Protein AF-A0A7X5ITR9-F1 (afdb_monomer_lite)

Secondary structure (DSSP, 8-state):
----HHHHHHHHHHHHHHHHHHHHHHHHHHHHHHHHHHHHS-TT-HHHHHHHHHHHHHHHHHHHHHHHHHHHHHHHHHHHHHHHHHHHHH---HHHHHHHHTTTTS---HHHHHHHHHHHT-TT-HHHHHHHHHHHHHTT--HHHHTPPPPHHHHHHHHHHHHHHHHHHHHHTT---HHHHHHHHSSSS-HHHHHHHHHHHTT-PPPPPHHHHHHHHHHHHHT--SHHHHHHHHHHHHHH--HHHHHHHHHHHHH-TTS-HHHHHHTT-HHHHHHIIIIIHHHHHHHHHHHHHHTT---HHHHHHHHHTTTT-HHHHHHHHHHHHH-HHHHHHHH---------

Sequence (344 aa):
MTTNIAVVAECLKYEADEYKKRYDEIQRTKERELKEANDTYRPGCKALLDRIEQINNACDSALTKSKVEAADRALQDIETLREQELMRVQTVNEPLLAKIRAIANIPMTALELKAFAAKIGAKGDYWANRALSDIAEQNGIDSAEIGLESTYDTKMNILDQLTDQLNKVFKYYGTKDPKERAHTQFLYLNDTIIERAKQMYGGKVGKLSDSQRADKAYFTVRTQHTDIQKGIAISNVLRNAKGEMRNLLLCRLAEDNSISSMAAEFSGHLEEIASFKNGLAREYRDAEKVMENIRRLKDKTVIEQAAAGMEENTFFNDMFEKEQKTNLTLFETLHGEQEGGTAD

Structure (mmCIF, N/CA/C/O backbone):
data_AF-A0A7X5ITR9-F1
#
_entry.id   AF-A0A7X5ITR9-F1
#
loop_
_atom_site.group_PDB
_atom_site.id
_atom_site.type_symbol
_atom_site.label_atom_id
_atom_site.label_alt_id
_atom_site.label_comp_id
_atom_site.label_asym_id
_atom_site.label_entity_id
_atom_site.label_seq_id
_atom_site.pdbx_PDB_ins_code
_atom_site.Cartn_x
_atom_site.Cartn_y
_atom_site.Cartn_z
_atom_site.occupancy
_atom_site.B_iso_or_equiv
_atom_site.auth_seq_id
_atom_site.auth_comp_id
_atom_site.auth_asym_id
_atom_site.auth_atom_id
_atom_site.pdbx_PDB_model_num
ATOM 1 N N . MET A 1 1 ? 27.500 -1.002 -1.513 1.00 44.12 1 MET A N 1
ATOM 2 C CA . MET A 1 1 ? 26.309 -0.133 -1.411 1.00 44.12 1 MET A CA 1
ATOM 3 C C . MET A 1 1 ? 25.125 -1.045 -1.169 1.00 44.12 1 MET A C 1
ATOM 5 O O . MET A 1 1 ? 25.011 -2.027 -1.884 1.00 44.12 1 MET A O 1
ATOM 9 N N . THR A 1 2 ? 24.313 -0.804 -0.143 1.00 61.19 2 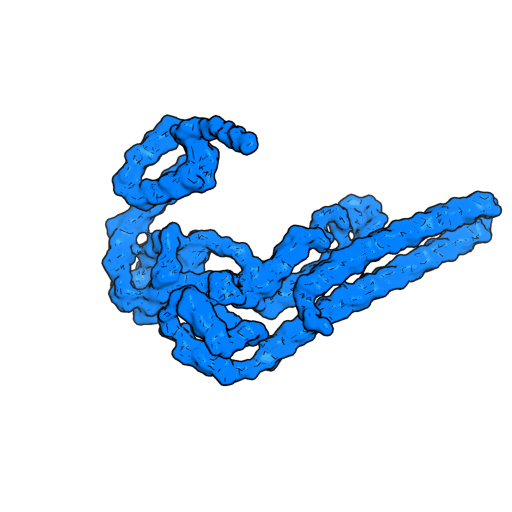THR A N 1
ATOM 10 C CA . THR A 1 2 ? 23.118 -1.625 0.092 1.00 61.19 2 THR A CA 1
ATOM 11 C C . THR A 1 2 ? 22.053 -1.206 -0.916 1.00 61.19 2 THR A C 1
ATOM 13 O O . THR A 1 2 ? 21.529 -0.095 -0.819 1.00 61.19 2 THR A O 1
ATOM 16 N N . THR A 1 3 ? 21.793 -2.050 -1.915 1.00 80.31 3 THR A N 1
ATOM 17 C CA . THR A 1 3 ? 20.730 -1.832 -2.904 1.00 80.31 3 THR A CA 1
ATOM 18 C C . THR A 1 3 ? 19.397 -1.633 -2.187 1.00 80.31 3 THR A C 1
ATOM 20 O O . THR A 1 3 ? 19.084 -2.331 -1.230 1.00 80.31 3 THR A O 1
ATOM 23 N N . ASN A 1 4 ? 18.631 -0.627 -2.594 1.00 86.50 4 ASN A N 1
ATOM 24 C CA . ASN A 1 4 ? 17.311 -0.350 -2.040 1.00 86.50 4 ASN A CA 1
ATOM 25 C C . ASN A 1 4 ? 16.394 0.176 -3.146 1.00 86.50 4 ASN A C 1
ATOM 27 O O . ASN A 1 4 ? 16.864 0.540 -4.224 1.00 86.50 4 ASN A O 1
ATOM 31 N N . ILE A 1 5 ? 15.092 0.250 -2.866 1.00 86.81 5 ILE A N 1
ATOM 32 C CA . ILE A 1 5 ? 14.095 0.650 -3.866 1.00 86.81 5 ILE A CA 1
ATOM 33 C C . ILE A 1 5 ? 14.354 2.042 -4.462 1.00 86.81 5 ILE A C 1
ATOM 35 O O . ILE A 1 5 ? 14.019 2.276 -5.618 1.00 86.81 5 ILE A O 1
ATOM 39 N N . ALA A 1 6 ? 14.973 2.963 -3.714 1.00 85.56 6 ALA A N 1
ATOM 40 C CA . ALA A 1 6 ? 15.305 4.279 -4.244 1.00 85.56 6 ALA A CA 1
ATOM 41 C C . ALA A 1 6 ? 16.445 4.201 -5.262 1.00 85.56 6 ALA A C 1
ATOM 43 O O . ALA A 1 6 ? 16.309 4.747 -6.349 1.00 85.56 6 ALA A O 1
ATOM 44 N N . VAL A 1 7 ? 17.515 3.465 -4.946 1.00 85.94 7 VAL A N 1
ATOM 45 C CA . VAL A 1 7 ? 18.634 3.231 -5.874 1.00 85.94 7 VAL A CA 1
ATOM 46 C C . VAL A 1 7 ? 18.150 2.524 -7.140 1.00 85.94 7 VAL A C 1
ATOM 48 O O . VAL A 1 7 ? 18.441 2.988 -8.237 1.00 85.94 7 VAL A O 1
ATOM 51 N N . VAL A 1 8 ? 17.346 1.466 -6.988 1.00 86.69 8 VAL A N 1
ATOM 52 C CA . VAL A 1 8 ? 16.743 0.733 -8.113 1.00 86.69 8 VAL A CA 1
ATOM 53 C C . VAL A 1 8 ? 15.916 1.669 -8.992 1.00 86.69 8 VAL A C 1
ATOM 55 O O . VAL A 1 8 ? 16.078 1.675 -10.207 1.00 86.69 8 VAL A O 1
ATOM 58 N N . ALA A 1 9 ? 15.048 2.491 -8.399 1.00 85.69 9 ALA A N 1
ATOM 59 C CA . ALA A 1 9 ? 14.183 3.378 -9.167 1.00 85.69 9 ALA A CA 1
ATOM 60 C C . ALA A 1 9 ? 14.953 4.458 -9.946 1.00 85.69 9 ALA A C 1
ATOM 62 O O . ALA A 1 9 ? 14.622 4.718 -11.103 1.00 85.69 9 ALA A O 1
ATOM 63 N N . GLU A 1 10 ? 15.984 5.058 -9.343 1.00 84.81 10 GLU A N 1
ATOM 64 C CA . GLU A 1 10 ? 16.840 6.026 -10.043 1.00 84.81 10 GLU A CA 1
ATOM 65 C C . GLU A 1 10 ? 17.644 5.357 -11.168 1.00 84.81 10 GLU A C 1
ATOM 67 O O . GLU A 1 10 ? 17.743 5.912 -12.261 1.00 84.81 10 GLU A O 1
ATOM 72 N N . CYS A 1 11 ? 18.161 4.145 -10.936 1.00 86.69 11 CYS A N 1
ATOM 73 C CA . CYS A 1 11 ? 18.878 3.362 -11.944 1.00 86.69 11 CYS A CA 1
ATOM 74 C C . CYS A 1 11 ? 17.980 3.047 -13.152 1.00 86.69 11 CYS A C 1
ATOM 76 O O . CYS A 1 11 ? 18.349 3.316 -14.294 1.00 86.69 11 CYS A O 1
ATOM 78 N N . LEU A 1 12 ? 16.750 2.582 -12.906 1.00 86.50 12 LEU A N 1
ATOM 79 C CA . LEU A 1 12 ? 15.768 2.301 -13.957 1.00 86.50 12 LEU A CA 1
ATOM 80 C C . LEU A 1 12 ? 15.440 3.536 -14.798 1.00 86.50 12 LEU A C 1
ATOM 82 O O . LEU A 1 12 ? 15.369 3.450 -16.024 1.00 86.50 12 LEU A O 1
ATOM 86 N N . LYS A 1 13 ? 15.242 4.685 -14.144 1.00 86.00 13 LYS A N 1
ATOM 87 C CA . LYS A 1 13 ? 14.982 5.958 -14.822 1.00 86.00 13 LYS A CA 1
ATOM 88 C C . LYS A 1 13 ? 16.172 6.372 -15.685 1.00 86.00 13 LYS A C 1
ATOM 90 O O . LYS A 1 13 ? 15.994 6.698 -16.857 1.00 86.00 13 LYS A O 1
ATOM 95 N N . TYR A 1 14 ? 17.375 6.316 -15.117 1.00 87.44 14 TYR A N 1
ATOM 96 C CA . TYR A 1 14 ? 18.607 6.656 -15.817 1.00 87.44 14 TYR A CA 1
ATOM 97 C C . TYR A 1 14 ? 18.818 5.783 -17.060 1.00 87.44 14 TYR A C 1
ATOM 99 O O . TYR A 1 14 ? 19.002 6.320 -18.150 1.00 87.44 14 TYR A O 1
ATOM 107 N N . GLU A 1 15 ? 18.730 4.458 -16.929 1.00 88.50 15 GLU A N 1
ATOM 108 C CA . GLU A 1 15 ? 18.934 3.534 -18.052 1.00 88.50 15 GLU A CA 1
ATOM 109 C C . GLU A 1 15 ? 17.838 3.669 -19.118 1.00 88.50 15 GLU A C 1
ATOM 111 O O . GLU A 1 15 ? 18.124 3.581 -20.313 1.00 88.50 15 GLU A O 1
ATOM 116 N N . ALA A 1 16 ? 16.591 3.950 -18.722 1.00 87.06 16 ALA A N 1
ATOM 117 C CA . ALA A 1 16 ? 15.520 4.238 -19.671 1.00 87.06 16 ALA A CA 1
ATOM 118 C C . ALA A 1 16 ? 15.804 5.508 -20.490 1.00 87.06 16 ALA A C 1
ATOM 120 O O . ALA A 1 16 ? 15.631 5.502 -21.710 1.00 87.06 16 ALA A O 1
ATOM 121 N N . ASP A 1 17 ? 16.240 6.594 -19.851 1.00 87.19 17 ASP A N 1
ATOM 122 C CA . ASP A 1 17 ? 16.528 7.858 -20.535 1.00 87.19 17 ASP A CA 1
ATOM 123 C C . ASP A 1 17 ? 17.807 7.793 -21.376 1.00 87.19 17 ASP A C 1
ATOM 125 O O . ASP A 1 17 ? 17.852 8.329 -22.485 1.00 87.19 17 ASP A O 1
ATOM 129 N N . GLU A 1 18 ? 18.831 7.095 -20.893 1.00 88.50 18 GLU A N 1
ATOM 130 C CA . GLU A 1 18 ? 20.065 6.852 -21.635 1.00 88.50 18 GLU A CA 1
ATOM 131 C C . GLU A 1 18 ? 19.811 5.981 -22.873 1.00 88.50 18 GLU A C 1
ATOM 133 O O . GLU A 1 18 ? 20.284 6.298 -23.967 1.00 88.50 18 GLU A O 1
ATOM 138 N N . TYR A 1 19 ? 18.985 4.937 -22.745 1.00 89.81 19 TYR A N 1
ATOM 139 C CA . TYR A 1 19 ? 18.562 4.123 -23.880 1.00 89.81 19 TYR A CA 1
ATOM 140 C C . TYR A 1 19 ? 17.856 4.956 -24.956 1.00 89.81 19 TYR A C 1
ATOM 142 O O . TYR A 1 19 ? 18.161 4.814 -26.140 1.00 89.81 19 TYR A O 1
ATOM 150 N N . LYS A 1 20 ? 16.945 5.856 -24.561 1.00 88.69 20 LYS A N 1
ATOM 151 C CA . LYS A 1 20 ? 16.239 6.747 -25.496 1.00 88.69 20 LYS A CA 1
ATOM 152 C C . LYS A 1 20 ? 17.210 7.635 -26.279 1.00 88.69 20 LYS A C 1
ATOM 154 O O . LYS A 1 20 ? 17.117 7.709 -27.501 1.00 88.69 20 LYS A O 1
ATOM 159 N N . LYS A 1 21 ? 18.185 8.246 -25.595 1.00 90.25 21 LYS A N 1
ATOM 160 C CA . LYS A 1 21 ? 19.222 9.072 -26.242 1.00 90.25 21 LYS A CA 1
ATOM 161 C C . LYS A 1 21 ? 20.037 8.266 -27.251 1.00 90.25 21 LYS A C 1
ATOM 163 O O . LYS A 1 21 ? 20.168 8.680 -28.400 1.00 90.25 21 LYS A O 1
ATOM 168 N N . ARG A 1 22 ? 20.526 7.088 -26.848 1.00 90.81 22 ARG A N 1
ATOM 169 C CA . ARG A 1 22 ? 21.296 6.195 -27.728 1.00 90.81 22 ARG A CA 1
ATOM 170 C C . ARG A 1 22 ? 20.475 5.719 -28.920 1.00 90.81 22 ARG A C 1
ATOM 172 O O . ARG A 1 22 ? 20.990 5.659 -30.031 1.00 90.81 22 ARG A O 1
ATOM 179 N N . TYR A 1 23 ? 19.198 5.403 -28.711 1.00 91.44 23 TYR A N 1
ATOM 180 C CA . TYR A 1 23 ? 18.285 5.038 -29.790 1.00 91.44 23 TYR A CA 1
ATOM 181 C C . TYR A 1 23 ? 18.185 6.163 -30.827 1.00 91.44 23 TYR A C 1
ATOM 183 O O . TYR A 1 23 ? 18.373 5.907 -32.016 1.00 91.44 23 TYR A O 1
ATOM 191 N N . ASP A 1 24 ? 17.954 7.403 -30.390 1.00 91.75 24 ASP A N 1
ATOM 192 C CA . ASP A 1 24 ? 17.864 8.563 -31.283 1.00 91.75 24 ASP A CA 1
ATOM 193 C C . ASP A 1 24 ? 19.176 8.808 -32.047 1.00 91.75 24 ASP A C 1
ATOM 195 O O . ASP A 1 24 ? 19.157 9.104 -33.243 1.00 91.75 24 ASP A O 1
ATOM 199 N N . GLU A 1 25 ? 20.329 8.647 -31.394 1.00 92.94 25 GLU A N 1
ATOM 200 C CA . GLU A 1 25 ? 21.649 8.758 -32.029 1.00 92.94 25 GLU A CA 1
ATOM 201 C C . GLU A 1 25 ? 21.891 7.672 -33.087 1.00 92.94 25 GLU A C 1
ATOM 203 O O . GLU A 1 25 ? 22.371 7.966 -34.189 1.00 92.94 25 GLU A O 1
ATOM 208 N N . ILE A 1 26 ? 21.521 6.425 -32.783 1.00 92.56 26 ILE A N 1
ATOM 209 C CA . ILE A 1 26 ? 21.621 5.297 -33.715 1.00 92.56 26 ILE A CA 1
ATOM 210 C C . ILE A 1 26 ? 20.709 5.530 -34.927 1.00 92.56 26 ILE A C 1
ATOM 212 O O . ILE A 1 26 ? 21.144 5.331 -36.064 1.00 92.56 26 ILE A O 1
ATOM 216 N N . GLN A 1 27 ? 19.478 6.011 -34.718 1.00 92.62 27 GLN A N 1
ATOM 217 C CA . GLN A 1 27 ? 18.560 6.332 -35.817 1.00 92.62 27 GLN A CA 1
ATOM 218 C C . GLN A 1 27 ? 19.075 7.488 -36.682 1.00 92.62 27 GLN A C 1
ATOM 220 O O . GLN A 1 27 ? 19.087 7.367 -37.905 1.00 92.62 27 GLN A O 1
ATOM 225 N N . ARG A 1 28 ? 19.590 8.572 -36.085 1.00 93.00 28 ARG A N 1
ATOM 226 C CA . ARG A 1 28 ? 20.204 9.680 -36.845 1.00 93.00 28 ARG A CA 1
ATOM 227 C C . ARG A 1 28 ? 21.400 9.216 -37.672 1.00 93.00 28 ARG A C 1
ATOM 229 O O . ARG A 1 28 ? 21.578 9.658 -38.806 1.00 93.00 28 ARG A O 1
ATOM 236 N N . THR A 1 29 ? 22.217 8.321 -37.116 1.00 93.12 29 THR A N 1
ATOM 237 C CA . THR A 1 29 ? 23.363 7.737 -37.826 1.00 93.12 29 THR A CA 1
ATOM 238 C C . THR A 1 29 ? 22.894 6.913 -39.021 1.00 93.12 29 THR A C 1
ATOM 240 O O . THR A 1 29 ? 23.389 7.123 -40.127 1.00 93.12 29 THR A O 1
ATOM 243 N N . LYS A 1 30 ? 21.875 6.064 -38.833 1.00 92.94 30 LYS A N 1
ATOM 244 C CA . LYS A 1 30 ? 21.236 5.305 -39.914 1.00 92.94 30 LYS A CA 1
ATOM 245 C C . LYS A 1 30 ? 20.696 6.220 -41.013 1.00 92.94 30 LYS A C 1
ATOM 247 O O . LYS A 1 30 ? 20.967 5.988 -42.185 1.00 92.94 30 LYS A O 1
ATOM 252 N N . GLU A 1 31 ? 19.942 7.258 -40.658 1.00 93.19 31 GLU A N 1
ATOM 253 C CA . GLU A 1 31 ? 19.371 8.204 -41.626 1.00 93.19 31 GLU A CA 1
ATOM 254 C C . GLU A 1 31 ? 20.456 8.919 -42.441 1.00 93.19 31 GLU A C 1
ATOM 256 O O . GLU A 1 31 ? 20.329 9.048 -43.662 1.00 93.19 31 GLU A O 1
ATOM 261 N N . ARG A 1 32 ? 21.552 9.329 -41.789 1.00 93.56 32 ARG A N 1
ATOM 262 C CA . ARG A 1 32 ? 22.711 9.929 -42.458 1.00 93.56 32 ARG A CA 1
ATOM 263 C C . ARG A 1 32 ? 23.378 8.949 -43.425 1.00 93.56 32 ARG A C 1
ATOM 265 O O . ARG A 1 32 ? 23.581 9.303 -44.582 1.00 93.56 32 ARG A O 1
ATOM 272 N N . GLU A 1 33 ? 23.672 7.727 -42.985 1.00 91.38 33 GLU A N 1
ATOM 273 C CA . GLU A 1 33 ? 24.324 6.710 -43.824 1.00 91.38 33 GLU A CA 1
ATOM 274 C C . GLU A 1 33 ? 23.450 6.285 -45.012 1.00 91.38 33 GLU A C 1
ATOM 276 O O . GLU A 1 33 ? 23.958 6.074 -46.114 1.00 91.38 33 GLU A O 1
ATOM 281 N N . LEU A 1 34 ? 22.128 6.200 -44.822 1.00 91.75 34 LEU A N 1
ATOM 282 C CA . LEU A 1 34 ? 21.185 5.939 -45.912 1.00 91.75 34 LEU A CA 1
ATOM 283 C C . LEU A 1 34 ? 21.172 7.082 -46.929 1.00 91.75 34 LEU A C 1
ATOM 285 O O . LEU A 1 34 ? 21.110 6.827 -48.132 1.00 91.75 34 LEU A O 1
ATOM 289 N N . LYS A 1 35 ? 21.240 8.338 -46.473 1.00 91.81 35 LYS A N 1
ATOM 290 C CA . LYS A 1 35 ? 21.329 9.497 -47.365 1.00 91.81 35 LYS A CA 1
ATOM 291 C C . LYS A 1 35 ? 22.627 9.474 -48.176 1.00 91.81 35 LYS A C 1
ATOM 293 O O . LYS A 1 35 ? 22.569 9.553 -49.397 1.00 91.81 35 LYS A O 1
ATOM 298 N N . GLU A 1 36 ? 23.766 9.260 -47.522 1.00 90.19 36 GLU A N 1
ATOM 299 C CA . GLU A 1 36 ? 25.074 9.146 -48.184 1.00 90.19 36 GLU A CA 1
ATOM 300 C C . GLU A 1 36 ? 25.110 8.002 -49.209 1.00 90.19 36 GLU A C 1
ATOM 302 O O . GLU A 1 36 ? 25.632 8.169 -50.313 1.00 90.19 36 GLU A O 1
ATOM 307 N N . ALA A 1 37 ? 24.520 6.847 -48.887 1.00 89.56 37 ALA A N 1
ATOM 308 C CA . ALA A 1 37 ? 24.413 5.733 -49.825 1.00 89.56 37 ALA A CA 1
ATOM 309 C C . ALA A 1 37 ? 23.556 6.092 -51.053 1.00 89.56 37 ALA A C 1
ATOM 311 O O . ALA A 1 37 ? 23.960 5.809 -52.182 1.00 89.56 37 ALA A O 1
ATOM 312 N N . ASN A 1 38 ? 22.410 6.749 -50.857 1.00 88.12 38 ASN A N 1
ATOM 313 C CA . ASN A 1 38 ? 21.552 7.190 -51.961 1.00 88.12 38 ASN A CA 1
ATOM 314 C C . ASN A 1 38 ? 22.219 8.254 -52.847 1.00 88.12 38 ASN A C 1
ATOM 316 O O . ASN A 1 38 ? 22.004 8.244 -54.056 1.00 88.12 38 ASN A O 1
ATOM 320 N N . ASP A 1 39 ? 23.045 9.131 -52.271 1.00 89.50 39 ASP A N 1
ATOM 321 C CA . ASP A 1 39 ? 23.785 10.153 -53.021 1.00 89.50 39 ASP A CA 1
ATOM 322 C C . ASP A 1 39 ? 24.975 9.553 -53.805 1.00 89.50 39 ASP A C 1
ATOM 324 O O . ASP A 1 39 ? 25.357 10.062 -54.860 1.00 89.50 39 ASP A O 1
ATOM 328 N N . THR A 1 40 ? 25.560 8.453 -53.311 1.00 88.44 40 THR A N 1
ATOM 329 C CA . THR A 1 40 ? 26.775 7.833 -53.877 1.00 88.44 40 THR A CA 1
ATOM 330 C C . THR A 1 40 ? 26.481 6.815 -54.981 1.00 88.44 40 THR A C 1
ATOM 332 O O . THR A 1 40 ? 27.224 6.717 -55.962 1.00 88.44 40 THR A O 1
ATOM 335 N N . TYR A 1 41 ? 25.423 6.017 -54.830 1.00 86.25 41 TYR A N 1
ATOM 336 C CA . TYR A 1 41 ? 25.128 4.902 -55.730 1.00 86.25 41 TYR A CA 1
ATOM 337 C C . TYR A 1 41 ? 23.965 5.210 -56.676 1.00 86.25 41 TYR A C 1
ATOM 339 O O . TYR A 1 41 ? 23.028 5.930 -56.348 1.00 86.25 41 TYR A O 1
ATOM 347 N N . ARG A 1 42 ? 23.984 4.603 -57.871 1.00 82.94 42 ARG A N 1
ATOM 348 C CA . ARG A 1 42 ? 22.847 4.702 -58.798 1.00 82.94 42 ARG A CA 1
ATOM 349 C C . ARG A 1 42 ? 21.600 4.027 -58.201 1.00 82.94 42 ARG A C 1
ATOM 351 O O . ARG A 1 42 ? 21.718 2.892 -57.731 1.00 82.94 42 ARG A O 1
ATOM 358 N N . PRO A 1 43 ? 20.411 4.650 -58.302 1.00 85.19 43 PRO A N 1
ATOM 359 C CA . PRO A 1 43 ? 19.165 4.060 -57.822 1.00 85.19 43 PRO A CA 1
ATOM 360 C C . PRO A 1 43 ? 18.929 2.648 -58.375 1.00 85.19 43 PRO A C 1
ATOM 362 O O . PRO A 1 43 ? 19.075 2.409 -59.574 1.00 85.19 43 PRO A O 1
ATOM 365 N N . GLY A 1 44 ? 18.569 1.711 -57.494 1.00 79.44 44 GLY A N 1
ATOM 366 C CA . GLY A 1 44 ? 18.219 0.331 -57.851 1.00 79.44 44 GLY A CA 1
ATOM 367 C C . GLY A 1 44 ? 19.392 -0.591 -58.204 1.00 79.44 44 GLY A C 1
ATOM 368 O O . GLY A 1 44 ? 19.159 -1.738 -58.584 1.00 79.44 44 GLY A O 1
ATOM 369 N N . CYS A 1 45 ? 20.648 -0.140 -58.095 1.00 86.44 45 CYS A N 1
ATOM 370 C CA . CYS A 1 45 ? 21.789 -1.018 -58.341 1.00 86.44 45 CYS A CA 1
ATOM 371 C C . CYS A 1 45 ? 22.013 -1.997 -57.175 1.00 86.44 45 CYS A C 1
ATOM 373 O O . CYS A 1 45 ? 21.723 -1.692 -56.017 1.00 86.44 45 CYS A O 1
ATOM 375 N N . LYS A 1 46 ? 22.583 -3.171 -57.475 1.00 90.12 46 LYS A N 1
ATOM 376 C CA . LYS A 1 46 ? 22.867 -4.203 -56.466 1.00 90.12 46 LYS A CA 1
ATOM 377 C C . LYS A 1 46 ? 23.741 -3.677 -55.318 1.00 90.12 46 LYS A C 1
ATOM 379 O O . LYS A 1 46 ? 23.446 -3.945 -54.165 1.00 90.12 46 LYS A O 1
ATOM 384 N N . ALA A 1 47 ? 24.741 -2.848 -55.624 1.00 86.88 47 ALA A N 1
ATOM 385 C CA . ALA A 1 47 ? 25.621 -2.257 -54.614 1.00 86.88 47 ALA A CA 1
ATOM 386 C C . ALA A 1 47 ? 24.883 -1.337 -53.620 1.00 86.88 47 ALA A C 1
ATOM 388 O O . ALA A 1 47 ? 25.236 -1.310 -52.444 1.00 86.88 47 ALA A O 1
ATOM 389 N N . LEU A 1 48 ? 23.847 -0.613 -54.066 1.00 86.25 48 LEU A N 1
ATOM 390 C CA . LEU A 1 48 ? 23.012 0.211 -53.187 1.00 86.25 48 LEU A CA 1
ATOM 391 C C . LEU A 1 48 ? 22.153 -0.666 -52.270 1.00 86.25 48 LEU A C 1
ATOM 393 O O . LEU A 1 48 ? 22.074 -0.396 -51.076 1.00 86.25 48 LEU A O 1
ATOM 397 N N . LEU A 1 49 ? 21.537 -1.718 -52.817 1.00 88.12 49 LEU A N 1
ATOM 398 C CA . LEU A 1 49 ? 20.721 -2.656 -52.040 1.00 88.12 49 LEU A CA 1
ATOM 399 C C . LEU A 1 49 ? 21.559 -3.361 -50.964 1.00 88.12 49 LEU A C 1
ATOM 401 O O . LEU A 1 49 ? 21.184 -3.326 -49.793 1.00 88.12 49 LEU A O 1
ATOM 405 N N . ASP A 1 50 ? 22.729 -3.886 -51.340 1.00 91.00 50 ASP A N 1
ATOM 406 C CA . ASP A 1 50 ? 23.663 -4.537 -50.416 1.00 91.00 50 ASP A CA 1
ATOM 407 C C . ASP A 1 50 ? 24.130 -3.552 -49.323 1.00 91.00 50 ASP A C 1
ATOM 409 O O . ASP A 1 50 ? 24.238 -3.909 -48.147 1.00 91.00 50 ASP A O 1
ATOM 413 N N . ARG A 1 51 ? 24.370 -2.277 -49.675 1.00 89.12 51 ARG A N 1
ATOM 414 C CA . ARG A 1 51 ? 24.767 -1.244 -48.705 1.00 89.12 51 ARG A CA 1
ATOM 415 C C . ARG A 1 51 ? 23.633 -0.867 -47.748 1.00 89.12 51 ARG A C 1
ATOM 417 O O . ARG A 1 51 ? 23.891 -0.706 -46.558 1.00 89.12 51 ARG A O 1
ATOM 424 N N . ILE A 1 52 ? 22.399 -0.738 -48.236 1.00 90.50 52 ILE A N 1
ATOM 425 C CA . ILE A 1 52 ? 21.217 -0.474 -47.399 1.00 90.50 52 ILE A CA 1
ATOM 426 C C . ILE A 1 52 ? 21.002 -1.621 -46.407 1.00 90.50 52 ILE A C 1
ATOM 428 O O . ILE A 1 52 ? 20.743 -1.372 -45.230 1.00 90.50 52 ILE A O 1
ATOM 432 N N . GLU A 1 53 ? 21.141 -2.870 -46.855 1.00 92.19 53 GLU A N 1
ATOM 433 C CA . GLU A 1 53 ? 21.028 -4.044 -45.987 1.00 92.19 53 GLU A CA 1
ATOM 434 C C . GLU A 1 53 ? 22.104 -4.042 -44.892 1.00 92.19 53 GLU A C 1
ATOM 436 O O . GLU A 1 53 ? 21.786 -4.224 -43.718 1.00 92.19 53 GLU A O 1
ATOM 441 N N . GLN A 1 54 ? 23.360 -3.734 -45.237 1.00 91.69 54 GLN A N 1
ATOM 442 C CA . GLN A 1 54 ? 24.438 -3.586 -44.252 1.00 91.69 54 GLN A CA 1
ATOM 443 C C . GLN A 1 54 ? 24.134 -2.512 -43.201 1.00 91.69 54 GLN A C 1
ATOM 445 O O . GLN A 1 54 ? 24.337 -2.756 -42.013 1.00 91.69 54 GLN A O 1
ATOM 450 N N . ILE A 1 55 ? 23.641 -1.342 -43.621 1.00 90.44 55 ILE A N 1
ATOM 451 C CA . ILE A 1 55 ? 23.286 -0.240 -42.712 1.00 90.44 55 ILE A CA 1
ATOM 452 C C . ILE A 1 55 ? 22.143 -0.663 -41.778 1.00 90.44 55 ILE A C 1
ATOM 454 O O . ILE A 1 55 ? 22.195 -0.409 -40.574 1.00 90.44 55 ILE A O 1
ATOM 458 N N . ASN A 1 56 ? 21.122 -1.345 -42.308 1.00 91.81 56 ASN A N 1
ATOM 459 C CA . ASN A 1 56 ? 20.015 -1.859 -41.501 1.00 91.81 56 ASN A CA 1
ATOM 460 C C . ASN A 1 56 ? 20.498 -2.890 -40.472 1.00 91.81 56 ASN A C 1
ATOM 462 O O . ASN A 1 56 ? 20.222 -2.723 -39.288 1.00 91.81 56 ASN A O 1
ATOM 466 N N . ASN A 1 57 ? 21.290 -3.879 -40.894 1.00 92.81 57 ASN A N 1
ATOM 467 C CA . ASN A 1 57 ? 21.826 -4.910 -40.004 1.00 92.81 57 ASN A CA 1
ATOM 468 C C . ASN A 1 57 ? 22.744 -4.316 -38.920 1.00 92.81 57 ASN A C 1
ATOM 470 O O . ASN A 1 57 ? 22.679 -4.721 -37.758 1.00 92.81 57 ASN A O 1
ATOM 474 N N . ALA A 1 58 ? 23.577 -3.330 -39.271 1.00 91.94 58 ALA A N 1
ATOM 475 C CA . ALA A 1 58 ? 24.426 -2.625 -38.312 1.00 91.94 58 ALA A CA 1
ATOM 476 C C . ALA A 1 58 ? 23.594 -1.837 -37.287 1.00 91.94 58 ALA A C 1
ATOM 478 O O . ALA A 1 58 ? 23.881 -1.891 -36.089 1.00 91.94 58 ALA A O 1
ATOM 479 N N . CYS A 1 59 ? 22.537 -1.155 -37.739 1.00 90.56 59 CYS A N 1
ATOM 480 C CA . CYS A 1 59 ? 21.601 -0.454 -36.865 1.00 90.56 59 CYS A CA 1
ATOM 481 C C . CYS A 1 59 ? 20.894 -1.421 -35.903 1.00 90.56 59 CYS A C 1
ATOM 483 O O . CYS A 1 59 ? 20.919 -1.197 -34.694 1.00 90.56 59 CYS A O 1
ATOM 485 N N . ASP A 1 60 ? 20.336 -2.523 -36.407 1.00 90.25 60 ASP A N 1
ATOM 486 C CA . ASP A 1 60 ? 19.624 -3.513 -35.590 1.00 90.25 60 ASP A CA 1
ATOM 487 C C . ASP A 1 60 ? 20.554 -4.171 -34.559 1.00 90.25 60 ASP A C 1
ATOM 489 O O . ASP A 1 60 ? 20.183 -4.351 -33.392 1.00 90.25 60 ASP A O 1
ATOM 493 N N . SER A 1 61 ? 21.800 -4.459 -34.949 1.00 92.69 61 SER A N 1
ATOM 494 C CA . SER A 1 61 ? 22.826 -4.964 -34.035 1.00 92.69 61 SER A CA 1
ATOM 495 C C . SER A 1 61 ? 23.183 -3.945 -32.949 1.00 92.69 61 SER A C 1
ATOM 497 O O . SER A 1 61 ? 23.318 -4.325 -31.784 1.00 92.69 61 SER A O 1
ATOM 499 N N . ALA A 1 62 ? 23.333 -2.663 -33.295 1.00 91.12 62 ALA A N 1
ATOM 500 C CA . ALA A 1 62 ? 23.642 -1.603 -32.335 1.00 91.12 62 ALA A CA 1
ATOM 501 C C . ALA A 1 62 ? 22.485 -1.373 -31.350 1.00 91.12 62 ALA A C 1
ATOM 503 O O . ALA A 1 62 ? 22.710 -1.265 -30.143 1.00 91.12 62 ALA A O 1
ATOM 504 N N . LEU A 1 63 ? 21.243 -1.373 -31.845 1.00 90.06 63 LEU A N 1
ATOM 505 C CA . LEU A 1 63 ? 20.044 -1.273 -31.014 1.00 90.06 63 LEU A CA 1
ATOM 506 C C . LEU A 1 63 ? 19.927 -2.457 -30.057 1.00 90.06 63 LEU A C 1
ATOM 508 O O . LEU A 1 63 ? 19.661 -2.256 -28.874 1.00 90.06 63 LEU A O 1
ATOM 512 N N . THR A 1 64 ? 20.152 -3.679 -30.544 1.00 90.06 64 THR A N 1
ATOM 513 C CA . THR A 1 64 ? 20.112 -4.890 -29.712 1.00 90.06 64 THR A CA 1
ATOM 514 C C . THR A 1 64 ? 21.167 -4.829 -28.615 1.00 90.06 64 THR A C 1
ATOM 516 O O . THR A 1 64 ? 20.844 -5.030 -27.446 1.00 90.06 64 THR A O 1
ATOM 519 N N . LYS A 1 65 ? 22.407 -4.461 -28.959 1.00 91.38 65 LYS A N 1
ATOM 520 C CA . LYS A 1 65 ? 23.488 -4.294 -27.984 1.00 91.38 65 LYS A CA 1
ATOM 521 C C . LYS A 1 65 ? 23.141 -3.245 -26.923 1.00 91.38 65 LYS A C 1
ATOM 523 O O . LYS A 1 65 ? 23.286 -3.515 -25.737 1.00 91.38 65 LYS A O 1
ATOM 528 N N . SER A 1 66 ? 22.619 -2.087 -27.332 1.00 89.12 66 SER A N 1
ATOM 529 C CA . SER A 1 66 ? 22.225 -1.037 -26.388 1.00 89.12 66 SER A CA 1
ATOM 530 C C . SER A 1 66 ? 21.080 -1.463 -25.465 1.00 89.12 66 SER A C 1
ATOM 532 O O . SER A 1 66 ? 21.057 -1.025 -24.319 1.00 89.12 66 SER A O 1
ATOM 534 N N . LYS A 1 67 ? 20.132 -2.286 -25.942 1.00 87.44 67 LYS A N 1
ATOM 535 C CA . LYS A 1 67 ? 19.062 -2.849 -25.100 1.00 87.44 67 LYS A CA 1
ATOM 536 C C . LYS A 1 67 ? 19.625 -3.799 -24.050 1.00 87.44 67 LYS A C 1
ATOM 538 O O . LYS A 1 67 ? 19.257 -3.681 -22.890 1.00 87.44 67 LYS A O 1
ATOM 543 N N . VAL A 1 68 ? 20.504 -4.716 -24.459 1.00 88.94 68 VAL A N 1
ATOM 544 C CA . VAL A 1 68 ? 21.121 -5.698 -23.552 1.00 88.94 68 VAL A CA 1
ATOM 545 C C . VAL A 1 68 ? 21.936 -4.990 -22.473 1.00 88.94 68 VAL A C 1
ATOM 547 O O . VAL A 1 68 ? 21.709 -5.238 -21.300 1.00 88.94 68 VAL A O 1
ATOM 550 N N . GLU A 1 69 ? 22.791 -4.030 -22.840 1.00 88.38 69 GLU A N 1
ATOM 551 C CA . GLU A 1 69 ? 23.595 -3.279 -21.863 1.00 88.38 69 GLU A CA 1
ATOM 552 C C . GLU A 1 69 ? 22.741 -2.524 -20.832 1.00 88.38 69 GLU A C 1
ATOM 554 O O . GLU A 1 69 ? 23.062 -2.526 -19.644 1.00 88.38 69 GLU A O 1
ATOM 559 N N . ALA A 1 70 ? 21.663 -1.870 -21.281 1.00 84.94 70 ALA A N 1
ATOM 560 C CA . ALA A 1 70 ? 20.764 -1.133 -20.395 1.00 84.94 70 ALA A CA 1
ATOM 561 C C . ALA A 1 70 ? 19.951 -2.079 -19.493 1.00 84.94 70 ALA A C 1
ATOM 563 O O . ALA A 1 70 ? 19.758 -1.799 -18.309 1.00 84.94 70 ALA A O 1
ATOM 564 N N . ALA A 1 71 ? 19.499 -3.214 -20.037 1.00 86.38 71 ALA A N 1
ATOM 565 C CA . ALA A 1 71 ? 18.787 -4.238 -19.283 1.00 86.38 71 ALA A CA 1
ATOM 566 C C . ALA A 1 71 ? 19.687 -4.895 -18.232 1.00 86.38 71 ALA A C 1
ATOM 568 O O . ALA A 1 71 ? 19.283 -4.979 -17.078 1.00 86.38 71 ALA A O 1
ATOM 569 N N . ASP A 1 72 ? 20.905 -5.300 -18.589 1.00 88.31 72 ASP A N 1
ATOM 570 C CA . ASP A 1 72 ? 21.829 -5.971 -17.670 1.00 88.31 72 ASP A CA 1
ATOM 571 C C . ASP A 1 72 ? 22.108 -5.107 -16.434 1.00 88.31 72 ASP A C 1
ATOM 573 O O . ASP A 1 72 ? 22.008 -5.590 -15.307 1.00 88.31 72 ASP A O 1
ATOM 577 N N . ARG A 1 73 ? 22.379 -3.806 -16.623 1.00 83.25 73 ARG A N 1
ATOM 578 C CA . ARG A 1 73 ? 22.649 -2.886 -15.506 1.00 83.25 73 ARG A CA 1
ATOM 579 C C . ARG A 1 73 ? 21.424 -2.653 -14.628 1.00 83.25 73 ARG A C 1
ATOM 581 O O . ARG A 1 73 ? 21.512 -2.777 -13.409 1.00 83.25 73 ARG A O 1
ATOM 588 N N . ALA A 1 74 ? 20.277 -2.350 -15.232 1.00 82.50 74 ALA A N 1
ATOM 589 C CA . ALA A 1 74 ? 19.072 -2.034 -14.474 1.00 82.50 74 ALA A CA 1
ATOM 590 C C . ALA A 1 74 ? 18.469 -3.260 -13.766 1.00 82.50 74 ALA A C 1
ATOM 592 O O . ALA A 1 74 ? 17.990 -3.163 -12.635 1.00 82.50 74 ALA A O 1
ATOM 593 N N . LEU A 1 75 ? 18.479 -4.422 -14.424 1.00 86.81 75 LEU A N 1
ATOM 594 C CA . LEU A 1 75 ? 17.892 -5.647 -13.884 1.00 86.81 75 LEU A CA 1
ATOM 595 C C . LEU A 1 75 ? 18.782 -6.293 -12.821 1.00 86.81 75 LEU A C 1
ATOM 597 O O . LEU A 1 75 ? 18.246 -6.933 -11.920 1.00 86.81 75 LEU A O 1
ATOM 601 N N . GLN A 1 76 ? 20.101 -6.083 -12.858 1.00 90.44 76 GLN A N 1
ATOM 602 C CA . GLN A 1 76 ? 20.999 -6.556 -11.803 1.00 90.44 76 GLN A CA 1
ATOM 603 C C . GLN A 1 76 ? 20.666 -5.935 -10.438 1.00 90.44 76 GLN A C 1
ATOM 605 O O . GLN A 1 76 ? 20.645 -6.645 -9.429 1.00 90.44 76 GLN A O 1
ATOM 610 N N . ASP A 1 77 ? 20.366 -4.635 -10.391 1.00 88.62 77 ASP A N 1
ATOM 611 C CA . ASP A 1 77 ? 19.963 -3.966 -9.150 1.00 88.62 77 ASP A CA 1
ATOM 612 C C . ASP A 1 77 ? 18.602 -4.477 -8.651 1.00 88.62 77 ASP A C 1
ATOM 614 O O . ASP A 1 77 ? 18.422 -4.691 -7.448 1.00 88.62 77 ASP A O 1
ATOM 618 N N . ILE A 1 78 ? 17.652 -4.727 -9.562 1.00 90.88 78 ILE A N 1
ATOM 619 C CA . ILE A 1 78 ? 16.367 -5.352 -9.211 1.00 90.88 78 ILE A CA 1
ATOM 620 C C . ILE A 1 78 ? 16.595 -6.740 -8.614 1.00 90.88 78 ILE A C 1
ATOM 622 O O . ILE A 1 78 ? 16.040 -7.039 -7.557 1.00 90.88 78 ILE A O 1
ATOM 626 N N . GLU A 1 79 ? 17.402 -7.577 -9.262 1.00 92.12 79 GLU A N 1
ATOM 627 C CA . GLU A 1 79 ? 17.622 -8.953 -8.820 1.00 92.12 79 GLU A CA 1
ATOM 628 C C . GLU A 1 79 ? 18.355 -8.998 -7.480 1.00 92.12 79 GLU A C 1
ATOM 630 O O . GLU A 1 79 ? 17.939 -9.705 -6.566 1.00 92.12 79 GLU A O 1
ATOM 635 N N . THR A 1 80 ? 19.348 -8.125 -7.295 1.00 92.19 80 THR A N 1
ATOM 636 C CA . THR A 1 80 ? 20.026 -7.950 -6.004 1.00 92.19 80 THR A CA 1
ATOM 637 C C . THR A 1 80 ? 19.026 -7.607 -4.895 1.00 92.19 80 THR A C 1
ATOM 639 O O . THR A 1 80 ? 19.122 -8.117 -3.778 1.00 92.19 80 THR A O 1
ATOM 642 N N . LEU A 1 81 ? 18.043 -6.745 -5.178 1.00 92.50 81 LEU A N 1
ATOM 643 C CA . LEU A 1 81 ? 17.011 -6.396 -4.205 1.00 92.50 81 LEU A CA 1
ATOM 644 C C . LEU A 1 81 ? 16.016 -7.549 -3.970 1.00 92.50 81 LEU A C 1
ATOM 646 O O . LEU A 1 81 ? 15.616 -7.768 -2.825 1.00 92.50 81 LEU A O 1
ATOM 650 N N . ARG A 1 82 ? 15.651 -8.319 -5.008 1.00 94.00 82 ARG A N 1
ATOM 651 C CA . ARG A 1 82 ? 14.825 -9.536 -4.869 1.00 94.00 82 ARG A CA 1
ATOM 652 C C . ARG A 1 82 ? 15.496 -10.562 -3.962 1.00 94.00 82 ARG A C 1
ATOM 654 O O . ARG A 1 82 ? 14.854 -11.066 -3.040 1.00 94.00 82 ARG A O 1
ATOM 661 N N . GLU A 1 83 ? 16.781 -10.824 -4.178 1.00 93.62 83 GLU A N 1
ATOM 662 C CA . GLU A 1 83 ? 17.581 -11.738 -3.361 1.00 93.62 83 GLU A CA 1
ATOM 663 C C . GLU A 1 83 ? 17.658 -11.270 -1.904 1.00 93.62 83 GLU A C 1
ATOM 665 O O . GLU A 1 83 ? 17.465 -12.066 -0.985 1.00 93.62 83 GLU A O 1
ATOM 670 N N . GLN A 1 84 ? 17.868 -9.969 -1.670 1.00 92.00 84 GLN A N 1
ATOM 671 C CA . GLN A 1 84 ? 17.864 -9.404 -0.319 1.00 92.00 84 GLN A CA 1
ATOM 672 C C . GLN A 1 84 ? 16.523 -9.616 0.394 1.00 92.00 84 GLN A C 1
ATOM 674 O O . GLN A 1 84 ? 16.508 -10.039 1.550 1.00 92.00 84 GLN A O 1
ATOM 679 N N . GLU A 1 85 ? 15.391 -9.351 -0.266 1.00 91.25 85 GLU A N 1
ATOM 680 C CA . GLU A 1 85 ? 14.071 -9.579 0.337 1.00 91.25 85 GLU A CA 1
ATOM 681 C C . GLU A 1 85 ? 13.789 -11.071 0.551 1.00 91.25 85 GLU A C 1
ATOM 683 O O . GLU A 1 85 ? 13.251 -11.442 1.595 1.00 91.25 85 GLU A O 1
ATOM 688 N N . LEU A 1 86 ? 14.203 -11.943 -0.374 1.00 93.38 86 LEU A N 1
ATOM 689 C CA . LEU A 1 86 ? 14.079 -13.392 -0.216 1.00 93.38 86 LEU A CA 1
ATOM 690 C C . LEU A 1 86 ? 14.868 -13.889 1.003 1.00 93.38 86 LEU A C 1
ATOM 692 O O . LEU A 1 86 ? 14.325 -14.617 1.835 1.00 93.38 86 LEU A O 1
ATOM 696 N N . MET A 1 87 ? 16.114 -13.439 1.162 1.00 92.00 87 MET A N 1
ATOM 697 C CA . MET A 1 87 ? 16.950 -13.773 2.318 1.00 92.00 87 MET A CA 1
ATOM 698 C C . MET A 1 87 ? 16.312 -13.326 3.638 1.00 92.00 87 MET A C 1
ATOM 700 O O . MET A 1 87 ? 16.362 -14.056 4.632 1.00 92.00 87 MET A O 1
ATOM 704 N N . ARG A 1 88 ? 15.663 -12.154 3.661 1.00 90.69 88 ARG A N 1
ATOM 705 C CA . ARG A 1 88 ? 14.925 -11.672 4.842 1.00 90.69 88 ARG A CA 1
ATOM 706 C C . ARG A 1 88 ? 13.743 -12.573 5.193 1.00 90.69 88 ARG A C 1
ATOM 708 O O . ARG A 1 88 ? 13.520 -12.819 6.372 1.00 90.69 88 ARG A O 1
ATOM 715 N N . VAL A 1 89 ? 13.006 -13.075 4.200 1.00 92.62 89 VAL A N 1
ATOM 716 C CA . VAL A 1 89 ? 11.900 -14.026 4.418 1.00 92.62 89 VAL A CA 1
ATOM 717 C C . VAL A 1 89 ? 12.421 -15.383 4.896 1.00 92.62 89 VAL A C 1
ATOM 719 O O . VAL A 1 89 ? 11.817 -16.003 5.767 1.00 92.62 89 VAL A O 1
ATOM 722 N N . GLN A 1 90 ? 13.553 -15.849 4.370 1.00 92.31 90 GLN A N 1
ATOM 723 C CA . GLN A 1 90 ? 14.154 -17.128 4.765 1.00 92.31 90 GLN A CA 1
ATOM 724 C C . GLN A 1 90 ? 14.773 -17.096 6.172 1.00 92.31 90 GLN A C 1
ATOM 726 O O . GLN A 1 90 ? 14.899 -18.137 6.816 1.00 92.31 90 GLN A O 1
ATOM 731 N N . THR A 1 91 ? 15.141 -15.915 6.669 1.00 91.94 91 THR A N 1
ATOM 732 C CA . THR A 1 91 ? 15.788 -15.753 7.975 1.00 91.94 91 THR A CA 1
ATOM 733 C C . THR A 1 91 ? 14.752 -15.554 9.079 1.00 91.94 91 THR A C 1
ATOM 735 O O . THR A 1 91 ? 14.088 -14.523 9.140 1.00 91.94 91 THR A O 1
ATOM 738 N N . VAL A 1 92 ? 14.638 -16.519 9.996 1.00 93.44 92 VAL A N 1
ATOM 739 C CA . VAL A 1 92 ? 13.710 -16.454 11.137 1.00 93.44 92 VAL A CA 1
ATOM 740 C C . VAL A 1 92 ? 14.462 -16.123 12.425 1.00 93.44 92 VAL A C 1
ATOM 742 O O . VAL A 1 92 ? 15.289 -16.901 12.895 1.00 93.44 92 VAL A O 1
ATOM 745 N N . ASN A 1 93 ? 14.134 -14.988 13.042 1.00 93.81 93 ASN A N 1
ATOM 746 C CA . ASN A 1 93 ? 14.659 -14.603 14.351 1.00 93.81 93 ASN A CA 1
ATOM 747 C C . ASN A 1 93 ? 13.716 -15.062 15.477 1.00 93.81 93 ASN A C 1
ATOM 749 O O . ASN A 1 93 ? 12.863 -14.309 15.953 1.00 93.81 93 ASN A O 1
ATOM 753 N N . GLU A 1 94 ? 13.853 -16.318 15.909 1.00 94.19 94 GLU A N 1
ATOM 754 C CA . GLU A 1 94 ? 12.980 -16.896 16.943 1.00 94.19 94 GLU A CA 1
ATOM 755 C C . GLU A 1 94 ? 12.975 -16.120 18.274 1.00 94.19 94 GLU A C 1
ATOM 757 O O . GLU A 1 94 ? 11.882 -15.875 18.796 1.00 94.19 94 GLU A O 1
ATOM 762 N N . PRO A 1 95 ? 14.123 -15.667 18.829 1.00 94.69 95 PRO A N 1
ATOM 763 C CA . PRO A 1 95 ? 14.125 -14.885 20.065 1.00 94.69 95 PRO A CA 1
ATOM 764 C C . PRO A 1 95 ? 13.328 -13.581 19.962 1.00 94.69 95 PRO A C 1
ATOM 766 O O . PRO A 1 95 ? 12.663 -13.177 20.919 1.00 94.69 95 PRO A O 1
ATOM 769 N N . LEU A 1 96 ? 13.387 -12.910 18.810 1.00 94.94 96 LEU A N 1
ATOM 770 C CA . LEU A 1 96 ? 12.616 -11.696 18.561 1.00 94.94 96 LEU A CA 1
ATOM 771 C C . LEU A 1 96 ? 11.116 -12.003 18.474 1.00 94.94 96 LEU A C 1
ATOM 773 O O . LEU A 1 96 ? 10.311 -11.330 19.121 1.00 94.94 96 LEU A O 1
ATOM 777 N N . LEU A 1 97 ? 10.744 -13.062 17.752 1.00 95.31 97 LEU A N 1
ATOM 778 C CA . LEU A 1 97 ? 9.353 -13.504 17.639 1.00 95.31 97 LEU A CA 1
ATOM 779 C C . LEU A 1 97 ? 8.765 -13.936 18.981 1.00 95.31 97 LEU A C 1
ATOM 781 O O . LEU A 1 97 ? 7.601 -13.651 19.248 1.00 95.31 97 LEU A O 1
ATOM 785 N N . ALA A 1 98 ? 9.551 -14.566 19.855 1.00 94.75 98 ALA A N 1
ATOM 786 C CA . ALA A 1 98 ? 9.108 -14.927 21.199 1.00 94.75 98 ALA A CA 1
ATOM 787 C C . ALA A 1 98 ? 8.706 -13.691 22.023 1.00 94.75 98 ALA A C 1
ATOM 789 O O . ALA A 1 98 ? 7.666 -13.706 22.683 1.00 94.75 98 ALA A O 1
ATOM 790 N N . LYS A 1 99 ? 9.470 -12.591 21.927 1.00 95.38 99 LYS A N 1
ATOM 791 C CA . LYS A 1 99 ? 9.123 -11.319 22.586 1.00 95.38 99 LYS A CA 1
ATOM 792 C C . LYS A 1 99 ? 7.809 -10.747 22.056 1.00 95.38 99 LYS A C 1
ATOM 794 O O . LYS A 1 99 ? 7.012 -10.257 22.846 1.00 95.38 99 LYS A O 1
ATOM 799 N N . ILE A 1 100 ? 7.574 -10.820 20.745 1.00 95.25 100 ILE A N 1
ATOM 800 C CA . ILE A 1 100 ? 6.339 -10.323 20.117 1.00 95.25 100 ILE A CA 1
ATOM 801 C C . ILE A 1 100 ? 5.141 -11.199 20.505 1.00 95.25 100 ILE A C 1
ATOM 803 O O . ILE A 1 100 ? 4.099 -10.688 20.896 1.00 95.25 100 ILE A O 1
ATOM 807 N N . ARG A 1 101 ? 5.294 -12.528 20.485 1.00 92.75 101 ARG A N 1
ATOM 808 C CA . ARG A 1 101 ? 4.233 -13.468 20.889 1.00 92.75 101 ARG A CA 1
ATOM 809 C C . ARG A 1 101 ? 3.789 -13.265 22.337 1.00 92.75 101 ARG A C 1
ATOM 811 O O . ARG A 1 101 ? 2.610 -13.434 22.628 1.00 92.75 101 ARG A O 1
ATOM 818 N N . ALA A 1 102 ? 4.700 -12.856 23.221 1.00 91.56 102 ALA A N 1
ATOM 819 C CA . ALA A 1 102 ? 4.380 -12.570 24.619 1.00 91.56 102 ALA A CA 1
ATOM 820 C C . ALA A 1 102 ? 3.354 -11.434 24.798 1.00 91.56 102 ALA A C 1
ATOM 822 O O . ALA A 1 102 ? 2.710 -11.367 25.841 1.00 91.56 102 ALA A O 1
ATOM 823 N N . ILE A 1 103 ? 3.185 -10.566 23.795 1.00 90.44 103 ILE A N 1
ATOM 824 C CA . ILE A 1 103 ? 2.240 -9.445 23.832 1.00 90.44 103 ILE A CA 1
ATOM 825 C C . ILE A 1 103 ? 1.063 -9.606 22.859 1.00 90.44 103 ILE A C 1
ATOM 827 O O . ILE A 1 103 ? 0.258 -8.689 22.742 1.00 90.44 103 ILE A O 1
ATOM 831 N N . ALA A 1 104 ? 0.941 -10.746 22.167 1.00 84.25 104 ALA A N 1
ATOM 832 C CA . ALA A 1 104 ? 0.016 -10.894 21.039 1.00 84.25 104 ALA A CA 1
ATOM 833 C C . ALA A 1 104 ? -1.453 -10.606 21.392 1.00 84.25 104 ALA A C 1
ATOM 835 O O . ALA A 1 104 ? -2.170 -10.026 20.594 1.00 84.25 104 ALA A O 1
ATOM 836 N N . ASN A 1 105 ? -1.873 -10.949 22.611 1.00 77.75 105 ASN A N 1
ATOM 837 C CA . ASN A 1 105 ? -3.249 -10.759 23.080 1.00 77.75 105 ASN A CA 1
ATOM 838 C C . ASN A 1 105 ? -3.382 -9.613 24.094 1.00 77.75 105 ASN A C 1
ATOM 840 O O . ASN A 1 105 ? -4.353 -9.568 24.849 1.00 77.75 105 ASN A O 1
ATOM 844 N N . ILE A 1 106 ? -2.387 -8.726 24.173 1.00 83.88 106 ILE A N 1
ATOM 845 C CA . ILE A 1 106 ? -2.420 -7.585 25.085 1.00 83.88 106 ILE A CA 1
ATOM 846 C C . ILE A 1 106 ? -3.022 -6.386 24.341 1.00 83.88 106 ILE A C 1
ATOM 848 O O . ILE A 1 106 ? -2.530 -6.038 23.265 1.00 83.88 106 ILE A O 1
ATOM 852 N N . PRO A 1 107 ? -4.049 -5.724 24.905 1.00 81.75 107 PRO A N 1
ATOM 853 C CA . PRO A 1 107 ? -4.570 -4.476 24.364 1.00 81.75 107 PRO A CA 1
ATOM 854 C C . PRO A 1 107 ? -3.474 -3.409 24.306 1.00 81.75 107 PRO A C 1
ATOM 856 O O . PRO A 1 107 ? -2.898 -3.045 25.336 1.00 81.75 107 PRO A O 1
ATOM 859 N N . MET A 1 108 ? -3.217 -2.854 23.125 1.00 87.19 108 MET A N 1
ATOM 860 C CA . MET A 1 108 ? -2.188 -1.839 22.909 1.00 87.19 108 MET A CA 1
ATOM 861 C C . MET A 1 108 ? -2.697 -0.680 22.057 1.00 87.19 108 MET A C 1
ATOM 863 O O . MET A 1 108 ? -3.486 -0.837 21.127 1.00 87.19 108 MET A O 1
ATOM 867 N N . THR A 1 109 ? -2.204 0.510 22.369 1.00 89.25 109 THR A N 1
ATOM 868 C CA . THR A 1 109 ? -2.322 1.699 21.530 1.00 89.25 109 THR A CA 1
ATOM 869 C C . THR A 1 109 ? -1.241 1.716 20.455 1.00 89.25 109 THR A C 1
ATOM 871 O O . THR A 1 109 ? -0.174 1.113 20.611 1.00 89.25 109 THR A O 1
ATOM 874 N N . ALA A 1 110 ? -1.464 2.488 19.390 1.00 88.75 110 ALA A N 1
ATOM 875 C CA . ALA A 1 110 ? -0.457 2.712 18.349 1.00 88.75 110 ALA A CA 1
ATOM 876 C C . ALA A 1 110 ? 0.899 3.186 18.917 1.00 88.75 110 ALA A C 1
ATOM 878 O O . ALA A 1 110 ? 1.956 2.737 18.469 1.00 88.75 110 ALA A O 1
ATOM 879 N N . LEU A 1 111 ? 0.886 4.051 19.941 1.00 90.81 111 LEU A N 1
ATOM 880 C CA . LEU A 1 111 ? 2.103 4.550 20.590 1.00 90.81 111 LEU A CA 1
ATOM 881 C C . LEU A 1 111 ? 2.832 3.462 21.385 1.00 90.81 111 LEU A C 1
ATOM 883 O O . LEU A 1 111 ? 4.053 3.348 21.273 1.00 90.81 111 LEU A O 1
ATOM 887 N N . GLU A 1 112 ? 2.101 2.649 22.152 1.00 92.94 112 GLU A N 1
ATOM 888 C CA . GLU A 1 112 ? 2.682 1.535 22.910 1.00 92.94 112 GLU A CA 1
ATOM 889 C C . GLU A 1 112 ? 3.313 0.507 21.962 1.00 92.94 112 GLU A C 1
ATOM 891 O O . GLU A 1 112 ? 4.448 0.079 22.184 1.00 92.94 112 GLU A O 1
ATOM 896 N N . LEU A 1 113 ? 2.619 0.149 20.873 1.00 92.50 113 LEU A N 1
ATOM 897 C CA . LEU A 1 113 ? 3.097 -0.857 19.921 1.00 92.50 113 LEU A CA 1
ATOM 898 C C . LEU A 1 113 ? 4.342 -0.367 19.175 1.00 92.50 113 LEU A C 1
ATOM 900 O O . LEU A 1 113 ? 5.315 -1.108 19.025 1.00 92.50 113 LEU A O 1
ATOM 904 N N . LYS A 1 114 ? 4.361 0.915 18.793 1.00 91.88 114 LYS A N 1
ATOM 905 C CA . LYS A 1 114 ? 5.527 1.564 18.183 1.00 91.88 114 LYS A CA 1
ATOM 906 C C . LYS A 1 114 ? 6.730 1.606 19.128 1.00 91.88 114 LYS A C 1
ATOM 908 O O . LYS A 1 114 ? 7.846 1.292 18.713 1.00 91.88 114 LYS A O 1
ATOM 913 N N . ALA A 1 115 ? 6.516 1.965 20.396 1.00 91.88 115 ALA A N 1
ATOM 914 C CA . ALA A 1 115 ? 7.574 1.991 21.405 1.00 91.88 115 ALA A CA 1
ATOM 915 C C . ALA A 1 115 ? 8.137 0.586 21.672 1.00 91.88 115 ALA A C 1
ATOM 917 O O . ALA A 1 115 ? 9.354 0.406 21.759 1.00 91.88 115 ALA A O 1
ATOM 918 N N . PHE A 1 116 ? 7.263 -0.420 21.743 1.00 93.69 116 PHE A N 1
ATOM 919 C CA . PHE A 1 116 ? 7.658 -1.815 21.895 1.00 93.69 116 PHE A CA 1
ATOM 920 C C . PHE A 1 116 ? 8.499 -2.301 20.708 1.00 93.69 116 PHE A C 1
ATOM 922 O O . PHE A 1 116 ? 9.611 -2.788 20.919 1.00 93.69 116 PHE A O 1
ATOM 929 N N . ALA A 1 117 ? 8.018 -2.104 19.475 1.00 92.25 117 ALA A N 1
ATOM 930 C CA . ALA A 1 117 ? 8.717 -2.499 18.251 1.00 92.25 117 ALA A CA 1
ATOM 931 C C . ALA A 1 117 ? 10.124 -1.880 18.158 1.00 92.25 117 ALA A C 1
ATOM 933 O O . ALA A 1 117 ? 11.088 -2.565 17.805 1.00 92.25 117 ALA A O 1
ATOM 934 N N . ALA A 1 118 ? 10.259 -0.605 18.541 1.00 91.62 118 ALA A N 1
ATOM 935 C CA . ALA A 1 118 ? 11.547 0.079 18.609 1.00 91.62 118 ALA A CA 1
ATOM 936 C C . ALA A 1 118 ? 12.478 -0.538 19.668 1.00 91.62 118 ALA A C 1
ATOM 938 O O . ALA A 1 118 ? 13.640 -0.812 19.375 1.00 91.62 118 ALA A O 1
ATOM 939 N N . LYS A 1 119 ? 11.968 -0.811 20.878 1.00 93.62 119 LYS A N 1
ATOM 940 C CA . LYS A 1 119 ? 12.751 -1.377 21.990 1.00 93.62 119 LYS A CA 1
ATOM 941 C C . LYS A 1 119 ? 13.319 -2.761 21.678 1.00 93.62 119 LYS A C 1
ATOM 943 O O . LYS A 1 119 ? 14.433 -3.069 22.095 1.00 93.62 119 LYS A O 1
ATOM 948 N N . ILE A 1 120 ? 12.557 -3.607 20.987 1.00 92.06 120 ILE A N 1
ATOM 949 C CA . ILE A 1 120 ? 13.000 -4.968 20.649 1.00 92.06 120 ILE A CA 1
ATOM 950 C C . ILE A 1 120 ? 13.859 -5.026 19.381 1.00 92.06 120 ILE A C 1
ATOM 952 O O . ILE A 1 120 ? 14.391 -6.089 19.080 1.00 92.06 120 ILE A O 1
ATOM 956 N N . GLY A 1 121 ? 14.002 -3.910 18.658 1.00 89.12 121 GLY A N 1
ATOM 957 C CA . GLY A 1 121 ? 14.760 -3.858 17.410 1.00 89.12 121 GLY A CA 1
ATOM 958 C C . GLY A 1 121 ? 14.065 -4.572 16.249 1.00 89.12 121 GLY A C 1
ATOM 959 O O . GLY A 1 121 ? 14.738 -5.183 15.431 1.00 89.12 121 GLY A O 1
ATOM 960 N N . ALA A 1 122 ? 12.731 -4.505 16.161 1.00 89.06 122 ALA A N 1
ATOM 961 C CA . ALA A 1 122 ? 11.964 -5.206 15.122 1.00 89.06 122 ALA A CA 1
ATOM 962 C C . ALA A 1 122 ? 12.165 -4.650 13.698 1.00 89.06 122 ALA A C 1
ATOM 964 O O . ALA A 1 122 ? 11.796 -5.290 12.715 1.00 89.06 122 ALA A O 1
ATOM 965 N N . LYS A 1 123 ? 12.726 -3.443 13.570 1.00 85.81 123 LYS A N 1
ATOM 966 C CA . LYS A 1 123 ? 12.918 -2.780 12.277 1.00 85.81 123 LYS A CA 1
ATOM 967 C C . LYS A 1 123 ? 13.854 -3.599 11.384 1.00 85.81 123 LYS A C 1
ATOM 969 O O . LYS A 1 123 ? 14.953 -3.948 11.796 1.00 85.81 123 LYS A O 1
ATOM 974 N N . GLY A 1 124 ? 13.441 -3.834 10.140 1.00 81.81 124 GLY A N 1
ATOM 975 C CA . GLY A 1 124 ? 14.216 -4.598 9.161 1.00 81.81 124 GLY A CA 1
ATOM 976 C C . GLY A 1 124 ? 14.031 -6.117 9.244 1.00 81.81 124 GLY A C 1
ATOM 977 O O . GLY A 1 124 ? 14.340 -6.802 8.269 1.00 81.81 124 GLY A O 1
ATOM 978 N N . ASP A 1 125 ? 13.445 -6.655 10.315 1.00 90.75 125 ASP A N 1
ATOM 979 C CA . ASP A 1 125 ? 13.115 -8.080 10.407 1.00 90.75 125 ASP A CA 1
ATOM 980 C C . ASP A 1 125 ? 11.735 -8.350 9.785 1.00 90.75 125 ASP A C 1
ATOM 982 O O . ASP A 1 125 ? 10.734 -7.724 10.151 1.00 90.75 125 ASP A O 1
ATOM 986 N N . TYR A 1 126 ? 11.682 -9.244 8.793 1.00 91.25 126 TYR A N 1
ATOM 987 C CA . TYR A 1 126 ? 10.454 -9.515 8.043 1.00 91.25 126 TYR A CA 1
ATOM 988 C C . TYR A 1 126 ? 9.377 -10.145 8.930 1.00 91.25 126 TYR A C 1
ATOM 990 O O . TYR A 1 126 ? 8.244 -9.662 8.978 1.00 91.25 126 TYR A O 1
ATOM 998 N N . TRP A 1 127 ? 9.724 -11.194 9.673 1.00 93.38 127 TRP A N 1
ATOM 999 C CA . TRP A 1 127 ? 8.760 -11.935 10.483 1.00 93.38 127 TRP A CA 1
ATOM 1000 C C . TRP A 1 127 ? 8.274 -11.129 11.681 1.00 93.38 127 TRP A C 1
ATOM 1002 O O . TRP A 1 127 ? 7.095 -11.204 12.027 1.00 93.38 127 TRP A O 1
ATOM 1012 N N . ALA A 1 128 ? 9.140 -10.306 12.272 1.00 92.81 128 ALA A N 1
ATOM 1013 C CA . ALA A 1 128 ? 8.746 -9.357 13.300 1.00 92.81 128 ALA A CA 1
ATOM 1014 C C . ALA A 1 128 ? 7.733 -8.338 12.765 1.00 92.81 128 ALA A C 1
ATOM 1016 O O . ALA A 1 128 ? 6.723 -8.095 13.422 1.00 92.81 128 ALA A O 1
ATOM 1017 N N . ASN A 1 129 ? 7.951 -7.790 11.561 1.00 90.81 129 ASN A N 1
ATOM 1018 C CA . ASN A 1 129 ? 6.983 -6.898 10.915 1.00 90.81 129 ASN A CA 1
ATOM 1019 C C . ASN A 1 129 ? 5.628 -7.586 10.693 1.00 90.81 129 ASN A C 1
ATOM 1021 O O . ASN A 1 129 ? 4.593 -6.987 10.974 1.00 90.81 129 ASN A O 1
ATOM 1025 N N . ARG A 1 130 ? 5.613 -8.845 10.228 1.00 91.12 130 ARG A N 1
ATOM 1026 C CA . ARG A 1 130 ? 4.361 -9.598 10.024 1.00 91.12 130 ARG A CA 1
ATOM 1027 C C . ARG A 1 130 ? 3.631 -9.851 11.342 1.00 91.12 130 ARG A C 1
ATOM 1029 O O . ARG A 1 130 ? 2.461 -9.509 11.447 1.00 91.12 130 ARG A O 1
ATOM 1036 N N . ALA A 1 131 ? 4.335 -10.329 12.365 1.00 92.31 131 ALA A N 1
ATOM 1037 C CA . ALA A 1 131 ? 3.737 -10.571 13.675 1.00 92.31 131 ALA A CA 1
ATOM 1038 C C . ALA A 1 131 ? 3.203 -9.280 14.326 1.00 92.31 131 ALA A C 1
ATOM 1040 O O . ALA A 1 131 ? 2.131 -9.283 14.922 1.00 92.31 131 ALA A O 1
ATOM 1041 N N . LEU A 1 132 ? 3.914 -8.155 14.186 1.00 92.88 132 LEU A N 1
ATOM 1042 C CA . LEU A 1 132 ? 3.438 -6.852 14.661 1.00 92.88 132 LEU A CA 1
ATOM 1043 C C . LEU A 1 132 ? 2.242 -6.334 13.849 1.00 92.88 132 LEU A C 1
ATOM 1045 O O . LEU A 1 132 ? 1.390 -5.657 14.418 1.00 92.88 132 LEU A O 1
ATOM 1049 N N . SER A 1 133 ? 2.154 -6.661 12.555 1.00 89.75 133 SER A N 1
ATOM 1050 C CA . SER A 1 133 ? 0.989 -6.348 11.716 1.00 89.75 133 SER A CA 1
ATOM 1051 C C . SER A 1 133 ? -0.267 -7.038 12.224 1.00 89.75 133 SER A C 1
ATOM 1053 O O . SER A 1 133 ? -1.314 -6.400 12.303 1.00 89.75 133 SER A O 1
ATOM 1055 N N . ASP A 1 134 ? -0.158 -8.311 12.597 1.00 89.38 134 ASP A N 1
ATOM 1056 C CA . ASP A 1 134 ? -1.291 -9.081 13.110 1.00 89.38 134 ASP A CA 1
ATOM 1057 C C . ASP A 1 134 ? -1.780 -8.500 14.446 1.00 89.38 134 ASP A C 1
ATOM 1059 O O . ASP A 1 134 ? -2.979 -8.312 14.648 1.00 89.38 134 ASP A O 1
ATOM 1063 N N . ILE A 1 135 ? -0.851 -8.118 15.332 1.00 91.69 135 ILE A N 1
ATOM 1064 C CA . ILE A 1 135 ? -1.178 -7.447 16.601 1.00 91.69 135 ILE A CA 1
ATOM 1065 C C . ILE A 1 135 ? -1.828 -6.085 16.348 1.00 91.69 135 ILE A C 1
ATOM 1067 O O . ILE A 1 135 ? -2.811 -5.739 17.004 1.00 91.69 135 ILE A O 1
ATOM 1071 N N . ALA A 1 136 ? -1.302 -5.299 15.407 1.00 90.25 136 ALA A N 1
ATOM 1072 C CA . ALA A 1 136 ? -1.873 -4.005 15.052 1.00 90.25 136 ALA A CA 1
ATOM 1073 C C . ALA A 1 136 ? -3.316 -4.156 14.561 1.00 90.25 136 ALA A C 1
ATOM 1075 O O . ALA A 1 136 ? -4.203 -3.442 15.021 1.00 90.25 136 ALA A O 1
ATOM 1076 N N . GLU A 1 137 ? -3.567 -5.141 13.700 1.00 87.88 137 GLU A N 1
ATOM 1077 C CA . GLU A 1 137 ? -4.894 -5.445 13.173 1.00 87.88 137 GLU A CA 1
ATOM 1078 C C . GLU A 1 137 ? -5.877 -5.883 14.264 1.00 87.88 137 GLU A C 1
ATOM 1080 O O . GLU A 1 137 ? -7.000 -5.379 14.311 1.00 87.88 137 GLU A O 1
ATOM 1085 N N . GLN A 1 138 ? -5.442 -6.735 15.195 1.00 86.94 138 GLN A N 1
ATOM 1086 C CA . GLN A 1 138 ? -6.234 -7.125 16.369 1.00 86.94 138 GLN A CA 1
ATOM 1087 C C . GLN A 1 138 ? -6.561 -5.945 17.292 1.00 86.94 138 GLN A C 1
ATOM 1089 O O . GLN A 1 138 ? -7.564 -5.972 18.005 1.00 86.94 138 GLN A O 1
ATOM 1094 N N . ASN A 1 139 ? -5.730 -4.902 17.269 1.00 86.62 139 ASN A N 1
ATOM 1095 C CA . ASN A 1 139 ? -5.924 -3.677 18.034 1.00 86.62 139 ASN A CA 1
ATOM 1096 C C . ASN A 1 139 ? -6.615 -2.555 17.242 1.00 86.62 139 ASN A C 1
ATOM 1098 O O . ASN A 1 139 ? -6.782 -1.457 17.767 1.00 86.62 139 ASN A O 1
ATOM 1102 N N . GLY A 1 140 ? -7.027 -2.797 15.993 1.00 82.62 140 GLY A N 1
ATOM 1103 C CA . GLY A 1 140 ? -7.638 -1.767 15.146 1.00 82.62 140 GLY A CA 1
ATOM 1104 C C . GLY A 1 140 ? -6.685 -0.622 14.777 1.00 82.62 140 GLY A C 1
ATOM 1105 O O . GLY A 1 140 ? -7.133 0.485 14.487 1.00 82.62 140 GLY A O 1
ATOM 1106 N N . ILE A 1 141 ? -5.374 -0.869 14.806 1.00 86.81 141 ILE A N 1
ATOM 1107 C CA . ILE A 1 141 ? -4.323 0.092 14.462 1.00 86.81 141 ILE A CA 1
ATOM 1108 C C . ILE A 1 141 ? -3.987 -0.051 12.976 1.00 86.81 141 ILE A C 1
ATOM 1110 O O . ILE A 1 141 ? -3.770 -1.157 12.476 1.00 86.81 141 ILE A O 1
ATOM 1114 N N . ASP A 1 142 ? -3.895 1.071 12.262 1.00 80.19 142 ASP A N 1
ATOM 1115 C CA . ASP A 1 142 ? -3.403 1.061 10.885 1.00 80.19 142 ASP A CA 1
ATOM 1116 C C . ASP A 1 142 ? -1.891 0.774 10.870 1.00 80.19 142 ASP A C 1
ATOM 1118 O O . ASP A 1 142 ? -1.097 1.443 11.535 1.00 80.19 142 ASP A O 1
ATOM 1122 N N . SER A 1 143 ? -1.478 -0.206 10.065 1.00 77.06 143 SER A N 1
ATOM 1123 C CA . SER A 1 143 ? -0.074 -0.545 9.802 1.00 77.06 143 SER A CA 1
ATOM 1124 C C . SER A 1 143 ? 0.808 0.661 9.442 1.00 77.06 143 SER A C 1
ATOM 1126 O O . SER A 1 143 ? 1.991 0.689 9.793 1.00 77.06 143 SER A O 1
ATOM 1128 N N . ALA A 1 144 ? 0.244 1.689 8.798 1.00 75.31 144 ALA A N 1
ATOM 1129 C CA . ALA A 1 144 ? 0.965 2.912 8.463 1.00 75.31 144 ALA A CA 1
ATOM 1130 C C . ALA A 1 144 ? 1.330 3.751 9.704 1.00 75.31 144 ALA A C 1
ATOM 1132 O O . ALA A 1 144 ? 2.364 4.423 9.703 1.00 75.31 144 ALA A O 1
ATOM 1133 N N . GLU A 1 145 ? 0.534 3.705 10.780 1.00 78.25 145 GLU A N 1
ATOM 1134 C CA . GLU A 1 145 ? 0.783 4.467 12.018 1.00 78.25 145 GLU A CA 1
ATOM 1135 C C . GLU A 1 145 ? 2.019 3.959 12.775 1.00 78.25 145 GLU A C 1
ATOM 1137 O O . GLU A 1 145 ? 2.759 4.730 13.400 1.00 78.25 145 GLU A O 1
ATOM 1142 N N . ILE A 1 146 ? 2.271 2.656 12.669 1.00 80.00 146 ILE A N 1
ATOM 1143 C CA . ILE A 1 146 ? 3.404 1.968 13.295 1.00 80.00 146 ILE A CA 1
ATOM 1144 C C . ILE A 1 146 ? 4.591 1.773 12.340 1.00 80.00 146 ILE A C 1
ATOM 1146 O O . ILE A 1 146 ? 5.657 1.344 12.776 1.00 80.00 146 ILE A O 1
ATOM 1150 N N . GLY A 1 147 ? 4.453 2.182 11.074 1.00 76.94 147 GLY A N 1
ATOM 1151 C CA . GLY A 1 147 ? 5.535 2.181 10.089 1.00 76.94 147 GLY A CA 1
ATOM 1152 C C . GLY A 1 147 ? 5.976 0.782 9.666 1.00 76.94 147 GLY A C 1
ATOM 1153 O O . GLY A 1 147 ? 7.173 0.566 9.473 1.00 76.94 147 GLY A O 1
ATOM 1154 N N . LEU A 1 148 ? 5.030 -0.156 9.567 1.00 81.44 148 LEU A N 1
ATOM 1155 C CA . LEU A 1 148 ? 5.319 -1.512 9.107 1.00 81.44 148 LEU A CA 1
ATOM 1156 C C . LEU A 1 148 ? 5.611 -1.545 7.609 1.00 81.44 148 LEU A C 1
ATOM 1158 O O . LEU A 1 148 ? 5.013 -0.815 6.819 1.00 81.44 148 LEU A O 1
ATOM 1162 N N . GLU A 1 149 ? 6.531 -2.425 7.230 1.00 84.31 149 GLU A N 1
ATOM 1163 C CA . GLU A 1 149 ? 6.880 -2.652 5.830 1.00 84.31 149 GLU A CA 1
ATOM 1164 C C . GLU A 1 149 ? 5.793 -3.445 5.085 1.00 84.31 149 GLU A C 1
ATOM 1166 O O . GLU A 1 149 ? 5.018 -4.197 5.680 1.00 84.31 149 GLU A O 1
ATOM 1171 N N . SER A 1 150 ? 5.762 -3.308 3.755 1.00 85.56 150 SER A N 1
ATOM 1172 C CA . SER A 1 150 ? 4.875 -4.105 2.903 1.00 85.56 150 SER A CA 1
ATOM 1173 C C . SER A 1 150 ? 5.279 -5.587 2.868 1.00 85.56 150 SER A C 1
ATOM 1175 O O . SER A 1 150 ? 6.403 -5.964 3.216 1.00 85.56 150 SER A O 1
ATOM 1177 N N . THR A 1 151 ? 4.345 -6.444 2.448 1.00 88.12 151 THR A N 1
ATOM 1178 C CA . THR A 1 151 ? 4.576 -7.892 2.343 1.00 88.12 151 THR A CA 1
ATOM 1179 C C . THR A 1 151 ? 5.559 -8.232 1.228 1.00 88.12 151 THR A C 1
ATOM 1181 O O . THR A 1 151 ? 5.708 -7.469 0.274 1.00 88.12 151 THR A O 1
ATOM 1184 N N . TYR A 1 152 ? 6.182 -9.413 1.312 1.00 90.44 152 TYR A N 1
ATOM 1185 C CA . TYR A 1 152 ? 7.072 -9.913 0.262 1.00 90.44 152 TYR A CA 1
ATOM 1186 C C . TYR A 1 152 ? 6.391 -9.898 -1.113 1.00 90.44 152 TYR A C 1
ATOM 1188 O O . TYR A 1 152 ? 6.927 -9.306 -2.043 1.00 90.44 152 TYR A O 1
ATOM 1196 N N . ASP A 1 153 ? 5.165 -10.418 -1.214 1.00 89.25 153 ASP A N 1
ATOM 1197 C CA . ASP A 1 153 ? 4.407 -10.434 -2.473 1.00 89.25 153 ASP A CA 1
ATOM 1198 C C . ASP A 1 153 ? 4.158 -9.029 -3.030 1.00 89.25 153 ASP A C 1
ATOM 1200 O O . ASP A 1 153 ? 4.264 -8.803 -4.233 1.00 89.25 153 ASP A O 1
ATOM 1204 N N . THR A 1 154 ? 3.864 -8.059 -2.156 1.00 88.94 154 THR A N 1
ATOM 1205 C CA . THR A 1 154 ? 3.675 -6.660 -2.568 1.00 88.94 154 THR A CA 1
ATOM 1206 C C . THR A 1 154 ? 4.972 -6.089 -3.127 1.00 88.94 154 THR A C 1
ATOM 1208 O O . THR A 1 154 ? 4.962 -5.468 -4.188 1.00 88.94 154 THR A O 1
ATOM 1211 N N . LYS A 1 155 ? 6.098 -6.328 -2.444 1.00 91.38 155 LYS A N 1
ATOM 1212 C CA . LYS A 1 155 ? 7.423 -5.898 -2.902 1.00 91.38 155 LYS A CA 1
ATOM 1213 C C . LYS A 1 155 ? 7.790 -6.539 -4.236 1.00 91.38 155 LYS A C 1
ATOM 1215 O O . LYS A 1 155 ? 8.187 -5.815 -5.142 1.00 91.38 155 LYS A O 1
ATOM 1220 N N . MET A 1 156 ? 7.611 -7.853 -4.384 1.00 94.69 156 MET A N 1
ATOM 1221 C CA . MET A 1 156 ? 7.914 -8.566 -5.630 1.00 94.69 156 MET A CA 1
ATOM 1222 C C . MET A 1 156 ? 7.055 -8.054 -6.783 1.00 94.69 156 MET A C 1
ATOM 1224 O O . MET A 1 156 ? 7.594 -7.707 -7.826 1.00 94.69 156 MET A O 1
ATOM 1228 N N . ASN A 1 157 ? 5.751 -7.870 -6.564 1.00 90.94 157 ASN A N 1
ATOM 1229 C CA . ASN A 1 157 ? 4.855 -7.309 -7.573 1.00 90.94 157 ASN A CA 1
ATOM 1230 C C . ASN A 1 157 ? 5.293 -5.899 -8.010 1.00 90.94 157 ASN A C 1
ATOM 1232 O O . ASN A 1 157 ? 5.300 -5.591 -9.198 1.00 90.94 157 ASN A O 1
ATOM 1236 N N . ILE A 1 158 ? 5.726 -5.044 -7.078 1.00 90.44 158 ILE A N 1
ATOM 1237 C CA . ILE A 1 158 ? 6.264 -3.719 -7.424 1.00 90.44 158 ILE A CA 1
ATOM 1238 C C . ILE A 1 158 ? 7.537 -3.841 -8.273 1.00 90.44 158 ILE A C 1
ATOM 1240 O O . ILE A 1 158 ? 7.663 -3.135 -9.273 1.00 90.44 158 ILE A O 1
ATOM 1244 N N . LEU A 1 159 ? 8.466 -4.731 -7.912 1.00 92.25 159 LEU A N 1
ATOM 1245 C CA . LEU A 1 159 ? 9.695 -4.955 -8.682 1.00 92.25 159 LEU A CA 1
ATOM 1246 C C . LEU A 1 159 ? 9.407 -5.531 -10.078 1.00 92.25 159 LEU A C 1
ATOM 1248 O O . LEU A 1 159 ? 10.034 -5.118 -11.056 1.00 92.25 159 LEU A O 1
ATOM 1252 N N . ASP A 1 160 ? 8.427 -6.424 -10.195 1.00 91.31 160 ASP A N 1
ATOM 1253 C CA . ASP A 1 160 ? 7.977 -6.991 -11.468 1.00 91.31 160 ASP A CA 1
ATOM 1254 C C . ASP A 1 160 ? 7.314 -5.936 -12.347 1.00 91.31 160 ASP A C 1
ATOM 1256 O O . ASP A 1 160 ? 7.609 -5.853 -13.539 1.00 91.31 160 ASP A O 1
ATOM 1260 N N . GLN A 1 161 ? 6.480 -5.072 -11.761 1.00 88.50 161 GLN A N 1
ATOM 1261 C CA . GLN A 1 161 ? 5.918 -3.928 -12.469 1.00 88.50 161 GLN A CA 1
ATOM 1262 C C . GLN A 1 161 ? 7.036 -3.025 -12.981 1.00 88.50 161 GLN A C 1
ATOM 1264 O O . GLN A 1 161 ? 7.074 -2.753 -14.172 1.00 88.50 161 GLN A O 1
ATOM 1269 N N . LEU A 1 162 ? 7.976 -2.604 -12.132 1.00 88.81 162 LEU A N 1
ATOM 1270 C CA . LEU A 1 162 ? 9.102 -1.759 -12.546 1.00 88.81 162 LEU A CA 1
ATOM 1271 C C . LEU A 1 162 ? 9.934 -2.398 -13.675 1.00 88.81 162 LEU A C 1
ATOM 1273 O O . LEU A 1 162 ? 10.290 -1.716 -14.638 1.00 88.81 162 LEU A O 1
ATOM 1277 N N . THR A 1 163 ? 10.163 -3.712 -13.603 1.00 89.69 163 THR A N 1
ATOM 1278 C CA . THR A 1 163 ? 10.820 -4.500 -14.658 1.00 89.69 163 THR A CA 1
ATOM 1279 C C . THR A 1 163 ? 10.032 -4.455 -15.972 1.00 89.69 163 THR A C 1
ATOM 1281 O O . THR A 1 163 ? 10.585 -4.160 -17.032 1.00 89.69 163 THR A O 1
ATOM 1284 N N . ASP A 1 164 ? 8.727 -4.726 -15.921 1.00 87.88 164 ASP A N 1
ATOM 1285 C CA . ASP A 1 164 ? 7.837 -4.695 -17.085 1.00 87.88 164 ASP A CA 1
ATOM 1286 C C . ASP A 1 164 ? 7.764 -3.292 -17.707 1.00 87.88 164 ASP A C 1
ATOM 1288 O O . ASP A 1 164 ? 7.793 -3.149 -18.930 1.00 87.88 164 ASP A O 1
ATOM 1292 N N . GLN A 1 165 ? 7.752 -2.240 -16.883 1.00 85.00 165 GLN A N 1
ATOM 1293 C CA . GLN A 1 165 ? 7.785 -0.856 -17.354 1.00 85.00 165 GLN A CA 1
ATOM 1294 C C . GLN A 1 165 ? 9.064 -0.550 -18.140 1.00 85.00 165 GLN A C 1
ATOM 1296 O O . GLN A 1 165 ? 8.979 0.004 -19.238 1.00 85.00 165 GLN A O 1
ATOM 1301 N N . LEU A 1 166 ? 10.233 -0.944 -17.627 1.00 87.44 166 LEU A N 1
ATOM 1302 C CA . LEU A 1 166 ? 11.499 -0.771 -18.342 1.00 87.44 166 LEU A CA 1
ATOM 1303 C C . LEU A 1 166 ? 11.501 -1.553 -19.667 1.00 87.44 166 LEU A C 1
ATOM 1305 O O . LEU A 1 166 ? 11.820 -1.003 -20.723 1.00 87.44 166 LEU A O 1
ATOM 1309 N N . ASN A 1 167 ? 11.068 -2.814 -19.641 1.00 87.75 167 ASN A N 1
ATOM 1310 C CA . ASN A 1 167 ? 11.000 -3.652 -20.839 1.00 87.75 167 ASN A CA 1
ATOM 1311 C C . ASN A 1 167 ? 10.054 -3.080 -21.905 1.00 87.75 167 ASN A C 1
ATOM 1313 O O . ASN A 1 167 ? 10.345 -3.153 -23.102 1.00 87.75 167 ASN A O 1
ATOM 1317 N N . LYS A 1 168 ? 8.941 -2.459 -21.497 1.00 86.25 168 LYS A N 1
ATOM 1318 C CA . LYS A 1 168 ? 8.035 -1.743 -22.408 1.00 86.25 168 LYS A CA 1
ATOM 1319 C C . LYS A 1 168 ? 8.714 -0.550 -23.074 1.00 86.25 168 LYS A C 1
ATOM 1321 O O . LYS A 1 168 ? 8.526 -0.365 -24.277 1.00 86.25 168 LYS A O 1
ATOM 1326 N N . VAL A 1 169 ? 9.541 0.206 -22.346 1.00 86.56 169 VAL A N 1
ATOM 1327 C CA . VAL A 1 169 ? 10.352 1.284 -22.937 1.00 86.56 169 VAL A CA 1
ATOM 1328 C C . VAL A 1 169 ? 11.288 0.711 -24.002 1.00 86.56 169 VAL A C 1
ATOM 1330 O O . VAL A 1 169 ? 11.252 1.165 -25.144 1.00 86.56 169 VAL A O 1
ATOM 1333 N N . PHE A 1 170 ? 12.053 -0.337 -23.688 1.00 86.25 170 PHE A N 1
ATOM 1334 C CA . PHE A 1 170 ? 12.970 -0.958 -24.653 1.00 86.25 170 PHE A CA 1
ATOM 1335 C C . PHE A 1 170 ? 12.266 -1.564 -25.870 1.00 86.25 170 PHE A C 1
ATOM 1337 O O . PHE A 1 170 ? 12.836 -1.622 -26.963 1.00 86.25 170 PHE A O 1
ATOM 1344 N N . LYS A 1 171 ? 11.037 -2.056 -25.703 1.00 86.19 171 LYS A N 1
ATOM 1345 C CA . LYS A 1 171 ? 10.285 -2.686 -26.788 1.00 86.19 171 LYS A CA 1
ATOM 1346 C C . LYS A 1 171 ? 9.661 -1.668 -27.736 1.00 86.19 171 LYS A C 1
ATOM 1348 O O . LYS A 1 171 ? 9.742 -1.858 -28.945 1.00 86.19 171 LYS A O 1
ATOM 1353 N N . TYR A 1 172 ? 9.038 -0.624 -27.199 1.00 86.38 172 TYR A N 1
ATOM 1354 C CA . TYR A 1 172 ? 8.140 0.238 -27.970 1.00 86.38 172 TYR A CA 1
ATOM 1355 C C . TYR A 1 172 ? 8.705 1.636 -28.247 1.00 86.38 172 TYR A C 1
ATOM 1357 O O . TYR A 1 172 ? 8.066 2.427 -28.943 1.00 86.38 172 TYR A O 1
ATOM 1365 N N . TYR A 1 173 ? 9.877 1.993 -27.715 1.00 85.50 173 TYR A N 1
ATOM 1366 C CA . TYR A 1 173 ? 10.448 3.309 -27.991 1.00 85.50 173 TYR A CA 1
ATOM 1367 C C . TYR A 1 173 ? 10.806 3.440 -29.478 1.00 85.50 173 TYR A C 1
ATOM 1369 O O . TYR A 1 173 ? 11.367 2.527 -30.077 1.00 85.50 173 TYR A O 1
ATOM 1377 N N . GLY A 1 174 ? 10.416 4.564 -30.085 1.00 77.38 174 GLY A N 1
ATOM 1378 C CA . GLY A 1 174 ? 10.593 4.814 -31.518 1.00 77.38 174 GLY A CA 1
ATOM 1379 C C . GLY A 1 174 ? 9.553 4.161 -32.441 1.00 77.38 174 GLY A C 1
ATOM 1380 O O . GLY A 1 174 ? 9.617 4.372 -33.653 1.00 77.38 174 GLY A O 1
ATOM 1381 N N . THR A 1 175 ? 8.565 3.427 -31.908 1.00 82.44 175 THR A N 1
ATOM 1382 C CA . THR A 1 175 ? 7.462 2.887 -32.724 1.00 82.44 175 THR A CA 1
ATOM 1383 C C . THR A 1 175 ? 6.584 3.996 -33.323 1.00 82.44 175 THR A C 1
ATOM 1385 O O . THR A 1 175 ? 6.385 5.086 -32.757 1.00 82.44 175 THR A O 1
ATOM 1388 N N . LYS A 1 176 ? 6.033 3.709 -34.508 1.00 78.06 176 LYS A N 1
ATOM 1389 C CA . LYS A 1 176 ? 5.077 4.583 -35.198 1.00 78.06 176 LYS A CA 1
ATOM 1390 C C . LYS A 1 176 ? 3.617 4.261 -34.887 1.00 78.06 176 LYS A C 1
ATOM 1392 O O . LYS A 1 176 ? 2.771 5.110 -35.159 1.00 78.06 176 LYS A O 1
ATOM 1397 N N . ASP A 1 177 ? 3.337 3.102 -34.293 1.00 81.94 177 ASP A N 1
ATOM 1398 C CA . ASP A 1 177 ? 1.983 2.708 -33.906 1.00 81.94 177 ASP A CA 1
ATOM 1399 C C . ASP A 1 177 ? 1.506 3.549 -32.703 1.00 81.94 177 ASP A C 1
ATOM 1401 O O . ASP A 1 177 ? 2.139 3.508 -31.646 1.00 81.94 177 ASP A O 1
ATOM 1405 N N . PRO A 1 178 ? 0.397 4.305 -32.818 1.00 77.62 178 PRO A N 1
ATOM 1406 C CA . PRO A 1 178 ? -0.165 5.076 -31.710 1.00 77.62 178 PRO A CA 1
ATOM 1407 C C . PRO A 1 178 ? -0.471 4.250 -30.451 1.00 77.62 178 PRO A C 1
ATOM 1409 O O . PRO A 1 178 ? -0.310 4.763 -29.343 1.00 77.62 178 PRO A O 1
ATOM 1412 N N . LYS A 1 179 ? -0.891 2.985 -30.598 1.00 77.75 179 LYS A N 1
ATOM 1413 C CA . LYS A 1 179 ? -1.198 2.092 -29.468 1.00 77.75 179 LYS A CA 1
ATOM 1414 C C . LYS A 1 179 ? 0.070 1.677 -28.735 1.00 77.75 179 LYS A C 1
ATOM 1416 O O . LYS A 1 179 ? 0.121 1.740 -27.512 1.00 77.75 179 LYS A O 1
ATOM 1421 N N . GLU A 1 180 ? 1.108 1.308 -29.475 1.00 79.44 180 GLU A N 1
ATOM 1422 C CA . GLU A 1 180 ? 2.390 0.917 -28.889 1.00 79.44 180 GLU A CA 1
ATOM 1423 C C . GLU A 1 180 ? 3.152 2.114 -28.316 1.00 79.44 180 GLU A C 1
ATOM 1425 O O . GLU A 1 180 ? 3.777 2.031 -27.262 1.00 79.44 180 GLU A O 1
ATOM 1430 N N . ARG A 1 181 ? 3.052 3.269 -28.974 1.00 71.38 181 ARG A N 1
ATOM 1431 C CA . ARG A 1 181 ? 3.677 4.521 -28.546 1.00 71.38 181 ARG A CA 1
ATOM 1432 C C . ARG A 1 181 ? 3.097 5.040 -27.228 1.00 71.38 181 ARG A C 1
ATOM 1434 O O . ARG A 1 181 ? 3.825 5.626 -26.428 1.00 71.38 181 ARG A O 1
ATOM 1441 N N . ALA A 1 182 ? 1.823 4.766 -26.943 1.00 68.50 182 ALA A N 1
ATOM 1442 C CA . ALA A 1 182 ? 1.237 5.044 -25.632 1.00 68.50 182 ALA A CA 1
ATOM 1443 C C . ALA A 1 182 ? 1.979 4.310 -24.495 1.00 68.50 182 ALA A C 1
ATOM 1445 O O . ALA A 1 182 ? 2.044 4.822 -23.376 1.00 68.50 182 ALA A O 1
ATOM 1446 N N . HIS A 1 183 ? 2.617 3.167 -24.783 1.00 68.44 183 HIS A N 1
ATOM 1447 C CA . HIS A 1 183 ? 3.449 2.446 -23.819 1.00 68.44 183 HIS A CA 1
ATOM 1448 C C . HIS A 1 183 ? 4.813 3.100 -23.545 1.00 68.44 183 HIS A C 1
ATOM 1450 O O . HIS A 1 183 ? 5.524 2.634 -22.660 1.00 68.44 183 HIS A O 1
ATOM 1456 N N . THR A 1 184 ? 5.183 4.177 -24.249 1.00 63.91 184 THR A N 1
ATOM 1457 C CA . THR A 1 184 ? 6.466 4.878 -24.048 1.00 63.91 184 THR A CA 1
ATOM 1458 C C . THR A 1 184 ? 6.356 6.367 -23.737 1.00 63.91 184 THR A C 1
ATOM 1460 O O . THR A 1 184 ? 7.338 6.942 -23.273 1.00 63.91 184 THR A O 1
ATOM 1463 N N . GLN A 1 185 ? 5.201 7.005 -23.966 1.00 56.12 185 GLN A N 1
ATOM 1464 C CA . GLN A 1 185 ? 5.128 8.471 -23.997 1.00 56.12 185 GLN A CA 1
ATOM 1465 C C . GLN A 1 185 ? 4.699 9.188 -22.705 1.00 56.12 185 GLN A C 1
ATOM 1467 O O . GLN A 1 185 ? 5.063 10.351 -22.584 1.00 56.12 185 GLN A O 1
ATOM 1472 N N . PHE A 1 186 ? 3.984 8.580 -21.742 1.00 46.38 186 PHE A N 1
ATOM 1473 C CA . PHE A 1 186 ? 3.471 9.367 -20.590 1.00 46.38 186 PHE A CA 1
ATOM 1474 C C . PHE A 1 186 ? 3.306 8.654 -19.229 1.00 46.38 186 PHE A C 1
ATOM 1476 O O . PHE A 1 186 ? 3.133 9.328 -18.214 1.00 46.38 186 PHE A O 1
ATOM 1483 N N . LEU A 1 187 ? 3.366 7.318 -19.153 1.00 53.75 187 LEU A N 1
ATOM 1484 C CA . LEU A 1 187 ? 2.875 6.565 -17.981 1.00 53.75 187 LEU A CA 1
ATOM 1485 C C . LEU A 1 187 ? 3.863 5.567 -17.361 1.00 53.75 187 LEU A C 1
ATOM 1487 O O . LEU A 1 187 ? 3.450 4.779 -16.522 1.00 53.75 187 LEU A O 1
ATOM 1491 N N . TYR A 1 188 ? 5.138 5.543 -17.744 1.00 61.00 188 TYR A N 1
ATOM 1492 C CA . TYR A 1 188 ? 6.055 4.492 -17.286 1.00 61.00 188 TYR A CA 1
ATOM 1493 C C . TYR A 1 188 ? 7.379 5.092 -16.805 1.00 61.00 188 TYR A C 1
ATOM 1495 O O . TYR A 1 188 ? 7.982 5.888 -17.521 1.00 61.00 188 TYR A O 1
ATOM 1503 N N . LEU A 1 189 ? 7.776 4.754 -15.568 1.00 70.00 189 LEU A N 1
ATOM 1504 C CA . LEU A 1 189 ? 8.937 5.300 -14.840 1.00 70.00 189 LEU A CA 1
ATOM 1505 C C . LEU A 1 189 ? 8.991 6.843 -14.722 1.00 70.00 189 LEU A C 1
ATOM 1507 O O . LEU A 1 189 ? 10.070 7.428 -14.690 1.00 70.00 189 LEU A O 1
ATOM 1511 N N . ASN A 1 190 ? 7.842 7.524 -14.636 1.00 76.94 190 ASN A N 1
ATOM 1512 C CA . ASN A 1 190 ? 7.814 8.944 -14.256 1.00 76.94 190 ASN A CA 1
ATOM 1513 C C . ASN A 1 190 ? 7.945 9.118 -12.729 1.00 76.94 190 ASN A C 1
ATOM 1515 O O . ASN A 1 190 ? 7.714 8.174 -11.970 1.00 76.94 190 ASN A O 1
ATOM 1519 N N . ASP A 1 191 ? 8.273 10.333 -12.278 1.00 79.69 191 ASP A N 1
ATOM 1520 C CA . ASP A 1 191 ? 8.526 10.616 -10.856 1.00 79.69 191 ASP A CA 1
ATOM 1521 C C . ASP A 1 191 ? 7.335 10.242 -9.965 1.00 79.69 191 ASP A C 1
ATOM 1523 O O . ASP A 1 191 ? 7.512 9.653 -8.905 1.00 79.69 191 ASP A O 1
ATOM 1527 N N . THR A 1 192 ? 6.102 10.493 -10.412 1.00 80.88 192 THR A N 1
ATOM 1528 C CA . THR A 1 192 ? 4.894 10.149 -9.647 1.00 80.88 192 THR A CA 1
ATOM 1529 C C . THR A 1 192 ? 4.746 8.642 -9.437 1.00 80.88 192 THR A C 1
ATOM 1531 O O . THR A 1 192 ? 4.398 8.197 -8.343 1.00 80.88 192 THR A O 1
ATOM 1534 N N . ILE A 1 193 ? 4.998 7.841 -10.471 1.00 77.88 193 ILE A N 1
ATOM 1535 C CA . ILE A 1 193 ? 4.899 6.379 -10.411 1.00 77.88 193 ILE A CA 1
ATOM 1536 C C . ILE A 1 193 ? 6.039 5.803 -9.585 1.00 77.88 193 ILE A C 1
ATOM 1538 O O . ILE A 1 193 ? 5.800 4.914 -8.771 1.00 77.88 193 ILE A O 1
ATOM 1542 N N . ILE A 1 194 ? 7.247 6.335 -9.754 1.00 84.06 194 ILE A N 1
ATOM 1543 C CA . ILE A 1 194 ? 8.417 5.948 -8.971 1.00 84.06 194 ILE A CA 1
ATOM 1544 C C . ILE A 1 194 ? 8.189 6.245 -7.486 1.00 84.06 194 ILE A C 1
ATOM 1546 O O . ILE A 1 194 ? 8.374 5.362 -6.650 1.00 84.06 194 ILE A O 1
ATOM 1550 N N . GLU A 1 195 ? 7.727 7.445 -7.140 1.00 85.44 195 GLU A N 1
ATOM 1551 C CA . GLU A 1 195 ? 7.443 7.801 -5.750 1.00 85.44 195 GLU A CA 1
ATOM 1552 C C . GLU A 1 195 ? 6.311 6.955 -5.168 1.00 85.44 195 GLU A C 1
ATOM 1554 O O . GLU A 1 195 ? 6.418 6.463 -4.043 1.00 85.44 195 GLU A O 1
ATOM 1559 N N . ARG A 1 196 ? 5.259 6.686 -5.947 1.00 83.19 196 ARG A N 1
ATOM 1560 C CA . ARG A 1 196 ? 4.193 5.772 -5.527 1.00 83.19 196 ARG A CA 1
ATOM 1561 C C . ARG A 1 196 ? 4.717 4.354 -5.297 1.00 83.19 196 ARG A C 1
ATOM 1563 O O . ARG A 1 196 ? 4.363 3.739 -4.294 1.00 83.19 196 ARG A O 1
ATOM 1570 N N . ALA A 1 197 ? 5.574 3.845 -6.180 1.00 84.25 197 ALA A N 1
ATOM 1571 C CA . ALA A 1 197 ? 6.204 2.538 -6.032 1.00 84.25 197 ALA A CA 1
ATOM 1572 C C . ALA A 1 197 ? 7.075 2.484 -4.768 1.00 84.25 197 ALA A C 1
ATOM 1574 O O . ALA A 1 197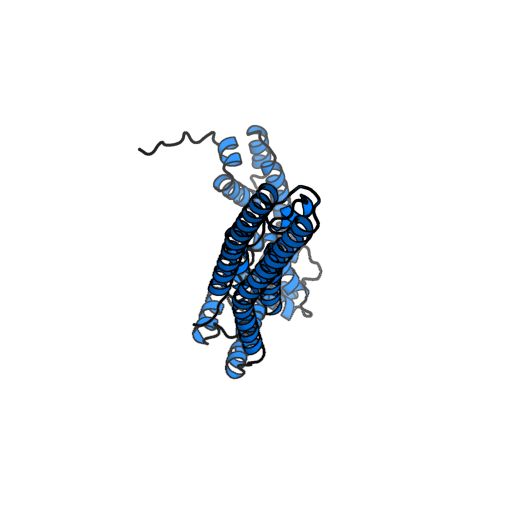 ? 6.920 1.560 -3.973 1.00 84.25 197 ALA A O 1
ATOM 1575 N N . LYS A 1 198 ? 7.908 3.506 -4.513 1.00 86.19 198 LYS A N 1
ATOM 1576 C CA . LYS A 1 198 ? 8.712 3.634 -3.281 1.00 86.19 198 LYS A CA 1
ATOM 1577 C C . LYS A 1 198 ? 7.824 3.630 -2.029 1.00 86.19 198 LYS A C 1
ATOM 1579 O O . LYS A 1 198 ? 8.128 2.934 -1.059 1.00 86.19 198 LYS A O 1
ATOM 1584 N N . GLN A 1 199 ? 6.714 4.371 -2.045 1.00 84.94 199 GLN A N 1
ATOM 1585 C CA . GLN A 1 199 ? 5.759 4.422 -0.933 1.00 84.94 199 GLN A CA 1
ATOM 1586 C C . GLN A 1 199 ? 5.103 3.063 -0.677 1.00 84.94 199 GLN A C 1
ATOM 1588 O O . GLN A 1 199 ? 5.155 2.568 0.450 1.00 84.94 199 GLN A O 1
ATOM 1593 N N . MET A 1 200 ? 4.553 2.432 -1.718 1.00 83.06 200 MET A N 1
ATOM 1594 C CA . MET A 1 200 ? 3.914 1.119 -1.609 1.00 83.06 200 MET A CA 1
ATOM 1595 C C . MET A 1 200 ? 4.914 0.045 -1.162 1.00 83.06 200 MET A C 1
ATOM 1597 O O . MET A 1 200 ? 4.596 -0.753 -0.283 1.00 83.06 200 MET A O 1
ATOM 1601 N N . TYR A 1 201 ? 6.145 0.079 -1.678 1.00 84.38 201 TYR A N 1
ATOM 1602 C CA . TYR A 1 201 ? 7.221 -0.832 -1.285 1.00 84.38 201 TYR A CA 1
ATOM 1603 C C . TYR A 1 201 ? 7.570 -0.673 0.200 1.00 84.38 201 TYR A C 1
ATOM 1605 O O . TYR A 1 201 ? 7.743 -1.653 0.925 1.00 84.38 201 TYR A O 1
ATOM 1613 N N . GLY A 1 202 ? 7.600 0.567 0.689 1.00 81.44 202 GLY A N 1
ATOM 1614 C CA . GLY A 1 202 ? 7.824 0.889 2.096 1.00 81.44 202 GLY A CA 1
ATOM 1615 C C . GLY A 1 202 ? 6.631 0.638 3.026 1.00 81.44 202 GLY A C 1
ATOM 1616 O O . GLY A 1 202 ? 6.729 0.993 4.194 1.00 81.44 202 GLY A O 1
ATOM 1617 N N . GLY A 1 203 ? 5.515 0.079 2.541 1.00 74.38 203 GLY A N 1
ATOM 1618 C CA . GLY A 1 203 ? 4.312 -0.163 3.353 1.00 74.38 203 GLY A CA 1
ATOM 1619 C C . GLY A 1 203 ? 3.425 1.066 3.563 1.00 74.38 203 GLY A C 1
ATOM 1620 O O . GLY A 1 203 ? 2.415 0.995 4.258 1.00 74.38 203 GLY A O 1
ATOM 1621 N N . LYS A 1 204 ? 3.740 2.195 2.920 1.00 71.25 204 LYS A N 1
ATOM 1622 C CA . LYS A 1 204 ? 2.879 3.383 2.889 1.00 71.25 204 LYS A CA 1
ATOM 1623 C C . LYS A 1 204 ? 1.839 3.209 1.785 1.00 71.25 204 LYS A C 1
ATOM 1625 O O . LYS A 1 204 ? 1.936 3.810 0.717 1.00 71.25 204 LYS A O 1
ATOM 1630 N N . VAL A 1 205 ? 0.870 2.330 2.019 1.00 62.84 205 VAL A N 1
ATOM 1631 C CA . VAL A 1 205 ? -0.320 2.227 1.166 1.00 62.84 205 VAL A CA 1
ATOM 1632 C C . VAL A 1 205 ? -1.266 3.375 1.538 1.00 62.84 205 VAL A C 1
ATOM 1634 O O . VAL A 1 205 ? -1.220 3.874 2.663 1.00 62.84 205 VAL A O 1
ATOM 1637 N N . GLY A 1 206 ? -2.067 3.858 0.582 1.00 60.84 206 GLY A N 1
ATOM 1638 C CA . GLY A 1 206 ? -3.013 4.950 0.825 1.00 60.84 206 GLY A CA 1
ATOM 1639 C C . GLY A 1 206 ? -3.849 4.691 2.081 1.00 60.84 206 GLY A C 1
ATOM 1640 O O . GLY A 1 206 ? -4.306 3.567 2.289 1.00 60.84 206 GLY A O 1
ATOM 1641 N N . LYS A 1 207 ? -4.009 5.721 2.921 1.00 65.62 207 LYS A N 1
ATOM 1642 C CA . LYS A 1 207 ? -4.792 5.622 4.158 1.00 65.62 207 LYS A CA 1
ATOM 1643 C C . LYS A 1 207 ? -6.194 5.121 3.822 1.00 65.62 207 LYS A C 1
ATOM 1645 O O . LYS A 1 207 ? -6.849 5.689 2.948 1.00 65.62 207 LYS A O 1
ATOM 1650 N N . LEU A 1 208 ? -6.638 4.074 4.514 1.00 73.38 208 LEU A N 1
ATOM 1651 C CA . LEU A 1 208 ? -8.028 3.639 4.438 1.00 73.38 208 LEU A CA 1
ATOM 1652 C C . LEU A 1 208 ? -8.930 4.788 4.906 1.00 73.38 208 LEU A C 1
ATOM 1654 O O . LEU A 1 208 ? -8.602 5.487 5.867 1.00 73.38 208 LEU A O 1
ATOM 1658 N N . SER A 1 209 ? -10.065 4.972 4.233 1.00 82.12 209 SER A N 1
ATOM 1659 C CA . SER A 1 209 ? -11.113 5.874 4.726 1.00 82.12 209 SER A CA 1
ATOM 1660 C C . SER A 1 209 ? -11.620 5.413 6.096 1.00 82.12 209 SER A C 1
ATOM 1662 O O . SER A 1 209 ? -11.537 4.227 6.426 1.00 82.12 209 SER A O 1
ATOM 1664 N N . ASP A 1 210 ? -12.186 6.323 6.890 1.00 85.19 210 ASP A N 1
ATOM 1665 C CA . ASP A 1 210 ? -12.707 5.987 8.222 1.00 85.19 210 ASP A CA 1
ATOM 1666 C C . ASP A 1 210 ? -13.798 4.903 8.172 1.00 85.19 210 ASP A C 1
ATOM 1668 O O . ASP A 1 210 ? -13.826 4.031 9.039 1.00 85.19 210 ASP A O 1
ATOM 1672 N N . SER A 1 211 ? -14.596 4.859 7.099 1.00 86.69 211 SER A N 1
ATOM 1673 C CA . SER A 1 211 ? -15.541 3.766 6.830 1.00 86.69 211 SER A CA 1
ATOM 1674 C C . SER A 1 211 ? -14.851 2.427 6.570 1.00 86.69 211 SER A C 1
ATOM 1676 O O . SER A 1 211 ? -15.205 1.435 7.203 1.00 86.69 211 SER A O 1
ATOM 1678 N N . GLN A 1 212 ? -13.823 2.380 5.717 1.00 84.69 212 GLN A N 1
ATOM 1679 C CA . GLN A 1 212 ? -13.072 1.140 5.478 1.00 84.69 212 GLN A CA 1
ATOM 1680 C C . GLN A 1 212 ? -12.358 0.649 6.744 1.00 84.69 212 GLN A C 1
ATOM 1682 O O . GLN A 1 212 ? -12.275 -0.555 6.986 1.00 84.69 212 GLN A O 1
ATOM 1687 N N . ARG A 1 213 ? -11.848 1.575 7.566 1.00 86.44 213 ARG A N 1
ATOM 1688 C CA . ARG A 1 213 ? -11.232 1.260 8.864 1.00 86.44 213 ARG A CA 1
ATOM 1689 C C . ARG A 1 213 ? -12.261 0.697 9.842 1.00 86.44 213 ARG A C 1
ATOM 1691 O O . ARG A 1 213 ? -11.968 -0.298 10.502 1.00 86.44 213 ARG A O 1
ATOM 1698 N N . ALA A 1 214 ? -13.449 1.298 9.910 1.00 89.38 214 ALA A N 1
ATOM 1699 C CA . ALA A 1 214 ? -14.553 0.819 10.736 1.00 89.38 214 ALA A CA 1
ATOM 1700 C C . ALA A 1 214 ? -15.017 -0.579 10.308 1.00 89.38 214 ALA A C 1
ATOM 1702 O O . ALA A 1 214 ? -15.139 -1.457 11.159 1.00 89.38 214 ALA A O 1
ATOM 1703 N N . ASP A 1 215 ? -15.193 -0.824 9.007 1.00 87.50 215 ASP A N 1
ATOM 1704 C CA . ASP A 1 215 ? -15.584 -2.140 8.493 1.00 87.50 215 ASP A CA 1
ATOM 1705 C C . ASP A 1 215 ? -14.506 -3.194 8.793 1.00 87.50 215 ASP A C 1
ATOM 1707 O O . ASP A 1 215 ? -14.827 -4.278 9.280 1.00 87.50 215 ASP A O 1
ATOM 1711 N N . LYS A 1 216 ? -13.218 -2.872 8.588 1.00 85.88 216 LYS A N 1
ATOM 1712 C CA . LYS A 1 216 ? -12.109 -3.774 8.943 1.00 85.88 216 LYS A CA 1
ATOM 1713 C C . LYS A 1 216 ? -12.133 -4.128 10.435 1.00 85.88 216 LYS A C 1
ATOM 1715 O O . LYS A 1 216 ? -12.085 -5.305 10.779 1.00 85.88 216 LYS A O 1
ATOM 1720 N N . ALA A 1 217 ? -12.254 -3.129 11.310 1.00 89.69 217 ALA A N 1
ATOM 1721 C CA . ALA A 1 217 ? -12.337 -3.333 12.757 1.00 89.69 217 ALA A CA 1
ATOM 1722 C C . ALA A 1 217 ? -13.565 -4.165 13.164 1.00 89.69 217 ALA A C 1
ATOM 1724 O O . ALA A 1 217 ? -13.460 -5.069 13.993 1.00 89.69 217 ALA A O 1
ATOM 1725 N N . TYR A 1 218 ? -14.718 -3.907 12.546 1.00 92.62 218 TYR A N 1
ATOM 1726 C CA . TYR A 1 218 ? -15.935 -4.687 12.748 1.00 92.62 218 TYR A CA 1
ATOM 1727 C C . TYR A 1 218 ? -15.743 -6.154 12.335 1.00 92.62 218 TYR A C 1
ATOM 1729 O O . TYR A 1 218 ? -16.122 -7.059 13.080 1.00 92.62 218 TYR A O 1
ATOM 1737 N N . PHE A 1 219 ? -15.089 -6.422 11.200 1.00 88.56 219 PHE A N 1
ATOM 1738 C CA . PHE A 1 219 ? -14.777 -7.792 10.793 1.00 88.56 219 PHE A CA 1
ATOM 1739 C C . PHE A 1 219 ? -13.819 -8.488 11.765 1.00 88.56 219 PHE A C 1
ATOM 1741 O O . PHE A 1 219 ? -14.052 -9.654 12.075 1.00 88.56 219 PHE A O 1
ATOM 1748 N N . THR A 1 220 ? -12.817 -7.789 12.312 1.00 88.31 220 THR A N 1
ATOM 1749 C CA . THR A 1 220 ? -11.937 -8.328 13.369 1.00 88.31 220 THR A CA 1
ATOM 1750 C C . THR A 1 220 ? -12.724 -8.807 14.592 1.00 88.31 220 THR A C 1
ATOM 1752 O O . THR A 1 220 ? -12.387 -9.839 15.176 1.00 88.31 220 THR A O 1
ATOM 1755 N N . VAL A 1 221 ? -13.788 -8.091 14.973 1.00 91.62 221 VAL A N 1
ATOM 1756 C CA . VAL A 1 221 ? -14.699 -8.506 16.052 1.00 91.62 221 VAL A CA 1
ATOM 1757 C C . VAL A 1 221 ? -15.548 -9.700 15.619 1.00 91.62 221 VAL A C 1
ATOM 1759 O O . VAL A 1 221 ? -15.651 -10.689 16.344 1.00 91.62 221 VAL A O 1
ATOM 1762 N N . ARG A 1 222 ? -16.158 -9.630 14.434 1.00 90.44 222 ARG A N 1
ATOM 1763 C CA . ARG A 1 222 ? -17.117 -10.634 13.956 1.00 90.44 222 ARG A CA 1
ATOM 1764 C C . ARG A 1 222 ? -16.494 -12.012 13.734 1.00 90.44 222 ARG A C 1
ATOM 1766 O O . ARG A 1 222 ? -17.185 -13.016 13.888 1.00 90.44 222 ARG A O 1
ATOM 1773 N N . THR A 1 223 ? -15.218 -12.076 13.363 1.00 87.38 223 THR A N 1
ATOM 1774 C CA . THR A 1 223 ? -14.508 -13.347 13.154 1.00 87.38 223 THR A CA 1
ATOM 1775 C C . THR A 1 223 ? -14.216 -14.100 14.451 1.00 87.38 223 THR A C 1
ATOM 1777 O O . THR A 1 223 ? -13.877 -15.280 14.391 1.00 87.38 223 THR A O 1
ATOM 1780 N N . GLN A 1 224 ? -14.387 -13.469 15.618 1.00 90.00 224 GLN A N 1
ATOM 1781 C CA . GLN A 1 224 ? -14.219 -14.131 16.909 1.00 90.00 224 GLN A CA 1
ATOM 1782 C C . GLN A 1 224 ? -15.378 -15.085 17.221 1.00 90.00 224 GLN A C 1
ATOM 1784 O O . GLN A 1 224 ? -16.546 -14.806 16.935 1.00 90.00 224 GLN A O 1
ATOM 1789 N N . HIS A 1 225 ? -15.060 -16.215 17.855 1.00 87.75 225 HIS A N 1
ATOM 1790 C CA . HIS A 1 225 ? -16.010 -17.317 18.024 1.00 87.75 225 HIS A CA 1
ATOM 1791 C C . HIS A 1 225 ? -16.787 -17.276 19.341 1.00 87.75 225 HIS A C 1
ATOM 1793 O O . HIS A 1 225 ? -17.910 -17.773 19.391 1.00 87.75 225 HIS A O 1
ATOM 1799 N N . THR A 1 226 ? -16.218 -16.696 20.401 1.00 91.50 226 THR A N 1
ATOM 1800 C CA . THR A 1 226 ? -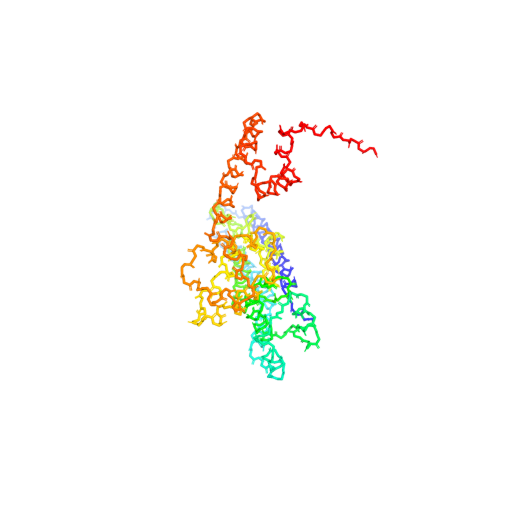16.863 -16.618 21.721 1.00 91.50 226 THR A CA 1
ATOM 1801 C C . THR A 1 226 ? -17.170 -15.181 22.119 1.00 91.50 226 THR A C 1
ATOM 1803 O O . THR A 1 226 ? -16.495 -14.250 21.682 1.00 91.50 226 THR A O 1
ATOM 1806 N N . ASP A 1 227 ? -18.155 -14.993 22.997 1.00 91.56 227 ASP A N 1
ATOM 1807 C CA . ASP A 1 227 ? -18.525 -13.663 23.498 1.00 91.56 227 ASP A CA 1
ATOM 1808 C C . ASP A 1 227 ? -17.382 -12.978 24.254 1.00 91.56 227 ASP A C 1
ATOM 1810 O O . ASP A 1 227 ? -17.198 -11.773 24.128 1.00 91.56 227 ASP A O 1
ATOM 1814 N N . ILE A 1 228 ? -16.548 -13.748 24.959 1.00 91.00 228 ILE A N 1
ATOM 1815 C CA . ILE A 1 228 ? -15.343 -13.232 25.620 1.00 91.00 228 ILE A CA 1
ATOM 1816 C C . ILE A 1 228 ? -14.339 -12.724 24.578 1.00 91.00 228 ILE A C 1
ATOM 1818 O O . ILE A 1 228 ? -13.843 -11.607 24.695 1.00 91.00 228 ILE A O 1
ATOM 1822 N N . GLN A 1 229 ? -14.056 -13.511 23.534 1.00 89.50 229 GLN A N 1
ATOM 1823 C CA . GLN A 1 229 ? -13.135 -13.093 22.469 1.00 89.50 229 GLN A CA 1
ATOM 1824 C C . GLN A 1 229 ? -13.662 -11.868 21.718 1.00 89.50 229 GLN A C 1
ATOM 1826 O O . GLN A 1 229 ? -12.900 -10.939 21.457 1.00 89.50 229 GLN A O 1
ATOM 1831 N N . LYS A 1 230 ? -14.967 -11.835 21.421 1.00 92.88 230 LYS A N 1
ATOM 1832 C CA . LYS A 1 230 ? -15.632 -10.662 20.844 1.00 92.88 230 LYS A CA 1
ATOM 1833 C C . LYS A 1 230 ? -15.501 -9.452 21.761 1.00 92.88 230 LYS A C 1
ATOM 1835 O O . LYS A 1 230 ? -15.140 -8.388 21.279 1.00 92.88 230 LYS A O 1
ATOM 1840 N N . GLY A 1 231 ? -15.725 -9.609 23.065 1.00 91.94 231 GLY A N 1
ATOM 1841 C CA . GLY A 1 231 ? -15.589 -8.527 24.038 1.00 91.94 231 GLY A CA 1
ATOM 1842 C C . GLY A 1 231 ? -14.172 -7.951 24.098 1.00 91.94 231 GLY A C 1
ATOM 1843 O O . GLY A 1 231 ? -13.997 -6.734 24.042 1.00 91.94 231 GLY A O 1
ATOM 1844 N N . ILE A 1 232 ? -13.148 -8.811 24.111 1.00 89.56 232 ILE A N 1
ATOM 1845 C CA . ILE A 1 232 ? -11.740 -8.382 24.029 1.00 89.56 232 ILE A CA 1
ATOM 1846 C C . ILE A 1 232 ? -11.490 -7.626 22.721 1.00 89.56 232 ILE A C 1
ATOM 1848 O O . ILE A 1 232 ? -10.934 -6.529 22.743 1.00 89.56 232 ILE A O 1
ATOM 1852 N N . ALA A 1 233 ? -11.928 -8.183 21.588 1.00 89.75 233 ALA A N 1
ATOM 1853 C CA . ALA A 1 233 ? -11.750 -7.553 20.286 1.00 89.75 233 ALA A CA 1
ATOM 1854 C C . ALA A 1 233 ? -12.424 -6.175 20.230 1.00 89.75 233 ALA A C 1
ATOM 1856 O O . ALA A 1 233 ? -11.777 -5.221 19.813 1.00 89.75 233 ALA A O 1
ATOM 1857 N N . ILE A 1 234 ? -13.668 -6.050 20.713 1.00 93.69 234 ILE A N 1
ATOM 1858 C CA . ILE A 1 234 ? -14.413 -4.783 20.805 1.00 93.69 234 ILE A CA 1
ATOM 1859 C C . ILE A 1 234 ? -13.626 -3.760 21.623 1.00 93.69 234 ILE A C 1
ATOM 1861 O O . ILE A 1 234 ? -13.425 -2.640 21.158 1.00 93.69 234 ILE A O 1
ATOM 1865 N N . SER A 1 235 ? -13.155 -4.146 22.813 1.00 91.19 235 SER A N 1
ATOM 1866 C CA . SER A 1 235 ? -12.373 -3.265 23.686 1.00 91.19 235 SER A CA 1
ATOM 1867 C C . SER A 1 235 ? -11.113 -2.759 22.977 1.00 91.19 235 SER A C 1
ATOM 1869 O O . SER A 1 235 ? -10.832 -1.560 22.959 1.00 91.19 235 SER A O 1
ATOM 1871 N N . ASN A 1 236 ? -10.398 -3.658 22.298 1.00 89.31 236 ASN A N 1
ATOM 1872 C CA . ASN A 1 236 ? -9.179 -3.334 21.569 1.00 89.31 236 ASN A CA 1
ATOM 1873 C C . ASN A 1 236 ? -9.428 -2.360 20.412 1.00 89.31 236 ASN A C 1
ATOM 1875 O O . ASN A 1 236 ? -8.753 -1.331 20.317 1.00 89.31 236 ASN A O 1
ATOM 1879 N N . VAL A 1 237 ? -10.402 -2.656 19.543 1.00 91.44 237 VAL A N 1
ATOM 1880 C CA . VAL A 1 237 ? -10.674 -1.810 18.374 1.00 91.44 237 VAL A CA 1
ATOM 1881 C C . VAL A 1 237 ? -11.259 -0.456 18.777 1.00 91.44 237 VAL A C 1
ATOM 1883 O O . VAL A 1 237 ? -10.860 0.567 18.219 1.00 91.44 237 VAL A O 1
ATOM 1886 N N . LEU A 1 238 ? -12.134 -0.406 19.791 1.00 92.75 238 LEU A N 1
ATOM 1887 C CA . LEU A 1 238 ? -12.696 0.852 20.284 1.00 92.75 238 LEU A CA 1
ATOM 1888 C C . LEU A 1 238 ? -11.654 1.695 21.021 1.00 92.75 238 LEU A C 1
ATOM 1890 O O . LEU A 1 238 ? -11.728 2.917 20.952 1.00 92.75 238 LEU A O 1
ATOM 1894 N N . ARG A 1 239 ? -10.650 1.102 21.675 1.00 89.62 239 ARG A N 1
ATOM 1895 C CA . ARG A 1 239 ? -9.573 1.872 22.324 1.00 89.62 239 ARG A CA 1
ATOM 1896 C C . ARG A 1 239 ? -8.794 2.747 21.335 1.00 89.62 239 ARG A C 1
ATOM 1898 O O . ARG A 1 239 ? -8.349 3.833 21.707 1.00 89.62 239 ARG A O 1
ATOM 1905 N N . ASN A 1 240 ? -8.634 2.292 20.090 1.00 87.88 240 ASN A N 1
ATOM 1906 C CA . ASN A 1 240 ? -7.910 3.020 19.042 1.00 87.88 240 ASN A CA 1
ATOM 1907 C C . ASN A 1 240 ? -8.830 3.795 18.076 1.00 87.88 240 ASN A C 1
ATOM 1909 O O . ASN A 1 240 ? -8.357 4.683 17.362 1.00 87.88 240 ASN A O 1
ATOM 1913 N N . ALA A 1 241 ? -10.136 3.520 18.084 1.00 90.31 241 ALA A N 1
ATOM 1914 C CA . ALA A 1 241 ? -11.124 4.209 17.262 1.00 90.31 241 ALA A CA 1
ATOM 1915 C C . ALA A 1 241 ? -11.397 5.646 17.743 1.00 90.31 241 ALA A C 1
ATOM 1917 O O . ALA A 1 241 ? -11.710 5.878 18.914 1.00 90.31 241 ALA A O 1
ATOM 1918 N N . LYS A 1 242 ? -11.343 6.619 16.822 1.00 87.81 242 LYS A N 1
ATOM 1919 C CA . LYS A 1 242 ? -11.591 8.047 17.100 1.00 87.81 242 LYS A CA 1
ATOM 1920 C C . LYS A 1 242 ? -12.504 8.674 16.050 1.00 87.81 242 LYS A C 1
ATOM 1922 O O . LYS A 1 242 ? -12.462 8.277 14.888 1.00 87.81 242 LYS A O 1
ATOM 1927 N N . GLY A 1 243 ? -13.266 9.689 16.461 1.00 88.69 243 GLY A N 1
ATOM 1928 C CA . GLY A 1 243 ? -14.111 10.488 15.574 1.00 88.69 243 GLY A CA 1
ATOM 1929 C C . GLY A 1 243 ? -15.088 9.639 14.758 1.00 88.69 243 GLY A C 1
ATOM 1930 O O . GLY A 1 243 ? -15.732 8.736 15.285 1.00 88.69 243 GLY A O 1
ATOM 1931 N N . GLU A 1 244 ? -15.156 9.915 13.459 1.00 88.81 244 GLU A N 1
ATOM 1932 C CA . GLU A 1 244 ? -16.077 9.278 12.512 1.00 88.81 244 GLU A CA 1
ATOM 1933 C C . GLU A 1 244 ? -15.919 7.752 12.459 1.00 88.81 244 GLU A C 1
ATOM 1935 O O . GLU A 1 244 ? -16.906 7.025 12.535 1.00 88.81 244 GLU A O 1
ATOM 1940 N N . MET A 1 245 ? -14.677 7.253 12.451 1.00 90.06 245 MET A N 1
ATOM 1941 C CA . MET A 1 245 ? -14.395 5.813 12.464 1.00 90.06 245 MET A CA 1
ATOM 1942 C C . MET A 1 245 ? -14.995 5.114 13.694 1.00 90.06 245 MET A C 1
ATOM 1944 O O . MET A 1 245 ? -15.531 4.012 13.569 1.00 90.06 245 MET A O 1
ATOM 1948 N N . ARG A 1 246 ? -14.956 5.758 14.872 1.00 94.31 246 ARG A N 1
ATOM 1949 C CA . ARG A 1 246 ? -15.564 5.217 16.099 1.00 94.31 246 ARG A CA 1
ATOM 1950 C C . ARG A 1 246 ? -17.077 5.113 15.966 1.00 94.31 246 ARG A C 1
ATOM 1952 O O . ARG A 1 246 ? -17.630 4.058 16.260 1.00 94.31 246 ARG A O 1
ATOM 1959 N N . ASN A 1 247 ? -17.727 6.181 15.513 1.00 94.00 247 ASN A N 1
ATOM 1960 C CA . ASN A 1 247 ? -19.184 6.219 15.395 1.00 94.00 247 ASN A CA 1
ATOM 1961 C C . ASN A 1 247 ? -19.684 5.196 14.370 1.00 94.00 247 ASN A C 1
ATOM 1963 O O . ASN A 1 247 ? -20.632 4.464 14.647 1.00 94.00 247 ASN A O 1
ATOM 1967 N N . LEU A 1 248 ? -18.993 5.065 13.234 1.00 93.56 248 LEU A N 1
ATOM 1968 C CA . LEU A 1 248 ? -19.284 4.037 12.234 1.00 93.56 248 LEU A CA 1
ATOM 1969 C C . LEU A 1 248 ? -19.139 2.628 12.807 1.00 93.56 248 LEU A C 1
ATOM 1971 O O . LEU A 1 248 ? -20.026 1.795 12.625 1.00 93.56 248 LEU A O 1
ATOM 1975 N N . LEU A 1 249 ? -18.051 2.360 13.532 1.00 95.06 249 LEU A N 1
ATOM 1976 C CA . LEU A 1 249 ? -17.830 1.066 14.173 1.00 95.06 249 LEU A CA 1
ATOM 1977 C C . LEU A 1 249 ? -18.925 0.750 15.204 1.00 95.06 249 LEU A C 1
ATOM 1979 O O . LEU A 1 249 ? -19.451 -0.361 15.206 1.00 95.06 249 LEU A O 1
ATOM 1983 N N . LEU A 1 250 ? -19.315 1.719 16.035 1.00 96.06 250 LEU A N 1
ATOM 1984 C CA . LEU A 1 250 ? -20.407 1.561 17.000 1.00 96.06 250 LEU A CA 1
ATOM 1985 C C . LEU A 1 250 ? -21.751 1.305 16.311 1.00 96.06 250 LEU A C 1
ATOM 1987 O O . LEU A 1 250 ? -22.483 0.424 16.755 1.00 96.06 250 LEU A O 1
ATOM 1991 N N . CYS A 1 251 ? -22.044 1.982 15.194 1.00 94.25 251 CYS A N 1
ATOM 1992 C CA . CYS A 1 251 ? -23.227 1.684 14.380 1.00 94.25 251 CYS A CA 1
ATOM 1993 C C . CYS A 1 251 ? -23.213 0.229 13.899 1.00 94.25 251 CYS A C 1
ATOM 1995 O O . CYS A 1 251 ? -24.194 -0.483 14.091 1.00 94.25 251 CYS A O 1
ATOM 1997 N N . ARG A 1 252 ? -22.090 -0.249 13.342 1.00 94.25 252 ARG A N 1
ATOM 1998 C CA . ARG A 1 252 ? -21.965 -1.645 12.882 1.00 94.25 252 ARG A CA 1
ATOM 1999 C C . ARG A 1 252 ? -22.157 -2.653 14.012 1.00 94.25 252 ARG A C 1
ATOM 2001 O O . ARG A 1 252 ? -22.861 -3.641 13.831 1.00 94.25 252 ARG A O 1
ATOM 2008 N N . LEU A 1 253 ? -21.550 -2.406 15.173 1.00 94.81 253 LEU A N 1
ATOM 2009 C CA . LEU A 1 253 ? -21.683 -3.274 16.348 1.00 94.81 253 LEU A CA 1
ATOM 2010 C C . LEU A 1 253 ? -23.109 -3.269 16.918 1.00 94.81 253 LEU A C 1
ATOM 2012 O O . LEU A 1 253 ? -23.576 -4.295 17.409 1.00 94.81 253 LEU A O 1
ATOM 2016 N N . ALA A 1 254 ? -23.801 -2.131 16.859 1.00 92.88 254 ALA A N 1
ATOM 2017 C CA . ALA A 1 254 ? -25.178 -2.000 17.315 1.00 92.88 254 ALA A CA 1
ATOM 2018 C C . ALA A 1 254 ? -26.178 -2.688 16.372 1.00 92.88 254 ALA A C 1
ATOM 2020 O O . ALA A 1 254 ? -27.089 -3.367 16.840 1.00 92.88 254 ALA A O 1
ATOM 2021 N N . GLU A 1 255 ? -25.982 -2.549 15.059 1.00 91.50 255 GLU A N 1
ATOM 2022 C CA . GLU A 1 255 ? -26.805 -3.171 14.013 1.00 91.50 255 GLU A CA 1
ATOM 2023 C C . GLU A 1 255 ? -26.630 -4.708 13.952 1.00 91.50 255 GLU A C 1
ATOM 2025 O O . GLU A 1 255 ? -27.482 -5.414 13.407 1.00 91.50 255 GLU A O 1
ATOM 2030 N N . ASP A 1 256 ? -25.542 -5.250 14.510 1.00 90.00 256 ASP A N 1
ATOM 2031 C CA . ASP A 1 256 ? -25.232 -6.680 14.480 1.00 90.00 256 ASP A CA 1
ATOM 2032 C C . ASP A 1 256 ? -25.836 -7.452 15.669 1.00 90.00 256 ASP A C 1
ATOM 2034 O O . ASP A 1 256 ? -25.356 -7.414 16.807 1.00 90.00 256 ASP A O 1
ATOM 2038 N N . ASN A 1 257 ? -26.859 -8.256 15.373 1.00 87.06 257 ASN A N 1
ATOM 2039 C CA . ASN A 1 257 ? -27.528 -9.127 16.345 1.00 87.06 257 ASN A CA 1
ATOM 2040 C C . ASN A 1 257 ? -26.632 -10.245 16.912 1.00 87.06 257 ASN A C 1
ATOM 2042 O O . ASN A 1 257 ? -26.981 -10.851 17.923 1.00 87.06 257 ASN A O 1
ATOM 2046 N N . SER A 1 258 ? -25.493 -10.544 16.280 1.00 86.69 258 SER A N 1
ATOM 2047 C CA . SER A 1 258 ? -24.521 -11.526 16.775 1.00 86.69 258 SER A CA 1
ATOM 2048 C C . SER A 1 258 ? -23.599 -10.975 17.869 1.00 86.69 258 SER A C 1
ATOM 2050 O O . SER A 1 258 ? -22.823 -11.740 18.454 1.00 86.69 258 SER A O 1
ATOM 2052 N N . ILE A 1 259 ? -23.668 -9.669 18.151 1.00 90.56 259 ILE A N 1
ATOM 2053 C CA . ILE A 1 259 ? -22.993 -9.027 19.280 1.00 90.56 259 ILE A CA 1
ATOM 2054 C C . ILE A 1 259 ? -23.933 -9.066 20.487 1.00 90.56 259 ILE A C 1
ATOM 2056 O O . ILE A 1 259 ? -24.853 -8.249 20.621 1.00 90.56 259 ILE A O 1
ATOM 2060 N N . SER A 1 260 ? -23.705 -10.052 21.356 1.00 91.12 260 SER A N 1
ATOM 2061 C CA . SER A 1 260 ? -24.499 -10.271 22.565 1.00 91.12 260 SER A CA 1
ATOM 2062 C C . SER A 1 260 ? -24.264 -9.177 23.613 1.00 91.12 260 SER A C 1
ATOM 2064 O O . SER A 1 260 ? -23.260 -8.458 23.587 1.00 91.12 260 SER A O 1
ATOM 2066 N N . SER A 1 261 ? -25.185 -9.063 24.574 1.00 90.50 261 SER A N 1
ATOM 2067 C CA . SER A 1 261 ? -24.995 -8.204 25.750 1.00 90.50 261 SER A CA 1
ATOM 2068 C C . SER A 1 261 ? -23.770 -8.619 26.563 1.00 90.50 261 SER A C 1
ATOM 2070 O O . SER A 1 261 ? -23.049 -7.751 27.036 1.00 90.50 261 SER A O 1
ATOM 2072 N N . MET A 1 262 ? -23.486 -9.923 26.655 1.00 91.44 262 MET A N 1
ATOM 2073 C CA . MET A 1 262 ? -22.313 -10.446 27.356 1.00 91.44 262 MET A CA 1
ATOM 2074 C C . MET A 1 262 ? -21.005 -9.984 26.706 1.00 91.44 262 MET A C 1
ATOM 2076 O O . MET A 1 262 ? -20.086 -9.576 27.410 1.00 91.44 262 MET A O 1
ATOM 2080 N N . ALA A 1 263 ? -20.913 -10.006 25.372 1.00 92.25 263 ALA A N 1
ATOM 2081 C CA . ALA A 1 263 ? -19.732 -9.508 24.669 1.00 92.25 263 ALA A CA 1
ATOM 2082 C C . ALA A 1 263 ? -19.522 -8.001 24.906 1.00 92.25 263 ALA A C 1
ATOM 2084 O O . ALA A 1 263 ? -18.399 -7.565 25.153 1.00 92.25 263 ALA A O 1
ATOM 2085 N N . ALA A 1 264 ? -20.604 -7.217 24.873 1.00 92.00 264 ALA A N 1
ATOM 2086 C CA . ALA A 1 264 ? -20.564 -5.774 25.116 1.00 92.00 264 ALA A CA 1
ATOM 2087 C C . ALA A 1 264 ? -20.249 -5.419 26.586 1.00 92.00 264 ALA A C 1
ATOM 2089 O O . ALA A 1 264 ? -19.554 -4.441 26.864 1.00 92.00 264 ALA A O 1
ATOM 2090 N N . GLU A 1 265 ? -20.724 -6.223 27.536 1.00 92.12 265 GLU A N 1
ATOM 2091 C CA . GLU A 1 265 ? -20.384 -6.102 28.955 1.00 92.12 265 GLU A CA 1
ATOM 2092 C C . GLU A 1 265 ? -18.911 -6.427 29.194 1.00 92.12 265 GLU A C 1
ATOM 2094 O O . GLU A 1 265 ? -18.190 -5.625 29.786 1.00 92.12 265 GLU A O 1
ATOM 2099 N N . PHE A 1 266 ? -18.430 -7.546 28.647 1.00 90.31 266 PHE A N 1
ATOM 2100 C CA . PHE A 1 266 ? -17.034 -7.954 28.781 1.00 90.31 266 PHE A CA 1
ATOM 2101 C C . PHE A 1 266 ? -16.065 -6.937 28.166 1.00 90.31 266 PHE A C 1
ATOM 2103 O O . PHE A 1 266 ? -14.957 -6.757 28.666 1.00 90.31 266 PHE A O 1
ATOM 2110 N N . SER A 1 267 ? -16.472 -6.243 27.099 1.00 91.12 267 SER A N 1
ATOM 2111 C CA . SER A 1 267 ? -15.647 -5.196 26.495 1.00 91.12 267 SER A CA 1
ATOM 2112 C C . SER A 1 267 ? -15.552 -3.920 27.335 1.00 91.12 267 SER A C 1
ATOM 2114 O O . SER A 1 267 ? -14.726 -3.066 27.019 1.00 91.12 267 SER A O 1
ATOM 2116 N N . GLY A 1 268 ? -16.413 -3.751 28.347 1.00 91.62 268 GLY A N 1
ATOM 2117 C CA . GLY A 1 268 ? -16.565 -2.504 29.100 1.00 91.62 268 GLY A CA 1
ATOM 2118 C C . GLY A 1 268 ? -17.283 -1.391 28.326 1.00 91.62 268 GLY A C 1
ATOM 2119 O O . GLY A 1 268 ? -17.219 -0.237 28.735 1.00 91.62 268 GLY A O 1
ATOM 2120 N N . HIS A 1 269 ? -17.960 -1.718 27.216 1.00 93.12 269 HIS A N 1
ATOM 2121 C CA . HIS A 1 269 ? -18.629 -0.746 26.331 1.00 93.12 269 HIS A CA 1
ATOM 2122 C C . HIS A 1 269 ? -20.141 -1.000 26.209 1.00 93.12 269 HIS A C 1
ATOM 2124 O O . HIS A 1 269 ? -20.766 -0.581 25.234 1.00 93.12 269 HIS A O 1
ATOM 2130 N N . LEU A 1 270 ? -20.745 -1.686 27.187 1.00 92.38 270 LEU A N 1
ATOM 2131 C CA . LEU A 1 270 ? -22.162 -2.056 27.162 1.00 92.38 270 LEU A CA 1
ATOM 2132 C C . LEU A 1 270 ? -23.076 -0.845 26.986 1.00 92.38 270 LEU A C 1
ATOM 2134 O O . LEU A 1 270 ? -23.925 -0.859 26.102 1.00 92.38 270 LEU A O 1
ATOM 2138 N N . GLU A 1 271 ? -22.890 0.192 27.801 1.00 93.31 271 GLU A N 1
ATOM 2139 C CA . GLU A 1 271 ? -23.736 1.391 27.783 1.00 93.31 271 GLU A CA 1
ATOM 2140 C C . GLU A 1 271 ? -23.628 2.144 26.453 1.00 93.31 271 GLU A C 1
ATOM 2142 O O . GLU A 1 271 ? -24.635 2.561 25.882 1.00 93.31 271 GLU A O 1
ATOM 2147 N N . GLU A 1 272 ? -22.412 2.260 25.919 1.00 93.19 272 GLU A N 1
ATOM 2148 C CA . GLU A 1 272 ? -22.142 2.950 24.657 1.00 93.19 272 GLU A CA 1
ATOM 2149 C C . GLU A 1 272 ? -22.778 2.197 23.481 1.00 93.19 272 GLU A C 1
ATOM 2151 O O . GLU A 1 272 ? -23.540 2.775 22.707 1.00 93.19 272 GLU A O 1
ATOM 2156 N N . ILE A 1 273 ? -22.563 0.880 23.392 1.00 93.75 273 ILE A N 1
ATOM 2157 C CA . ILE A 1 273 ? -23.178 0.040 22.356 1.00 93.75 273 ILE A CA 1
ATOM 2158 C C . ILE A 1 273 ? -24.705 0.029 22.504 1.00 93.75 273 ILE A C 1
ATOM 2160 O O . ILE A 1 273 ? -25.418 0.107 21.503 1.00 93.75 273 ILE A O 1
ATOM 2164 N N . ALA A 1 274 ? -25.228 -0.037 23.731 1.00 92.38 274 ALA A N 1
ATOM 2165 C CA . ALA A 1 274 ? -26.665 0.004 23.990 1.00 92.38 274 ALA A CA 1
ATOM 2166 C C . ALA A 1 274 ? -27.285 1.337 23.550 1.00 92.38 274 ALA A C 1
ATOM 2168 O O . ALA A 1 274 ? -28.354 1.336 22.947 1.00 92.38 274 ALA A O 1
ATOM 2169 N N . SER A 1 275 ? -26.605 2.461 23.776 1.00 93.50 275 SER A N 1
ATOM 2170 C CA . SER A 1 275 ? -27.065 3.783 23.328 1.00 93.50 275 SER A CA 1
ATOM 2171 C C . SER A 1 275 ? -27.188 3.847 21.803 1.00 93.50 275 SER A C 1
ATOM 2173 O O . SER A 1 275 ? -28.190 4.331 21.275 1.00 93.50 275 SER A O 1
ATOM 2175 N N . PHE A 1 276 ? -26.233 3.252 21.080 1.00 94.31 276 PHE A N 1
ATOM 2176 C CA . PHE A 1 276 ? -26.325 3.092 19.626 1.00 94.31 276 PHE A CA 1
ATOM 2177 C C . PHE A 1 276 ? -27.454 2.156 19.192 1.00 94.31 276 PHE A C 1
ATOM 2179 O O . PHE A 1 276 ? -28.188 2.503 18.266 1.00 94.31 276 PHE A O 1
ATOM 2186 N N . LYS A 1 277 ? -27.670 1.035 19.891 1.00 91.94 277 LYS A N 1
ATOM 2187 C CA . LYS A 1 277 ? -28.815 0.138 19.640 1.00 91.94 277 LYS A CA 1
ATOM 2188 C C . LYS A 1 277 ? -30.166 0.823 19.874 1.00 91.94 277 LYS A C 1
ATOM 2190 O O . LYS A 1 277 ? -31.132 0.503 19.188 1.00 91.94 277 LYS A O 1
ATOM 2195 N N . ASN A 1 278 ? -30.225 1.771 20.807 1.00 91.69 278 ASN A N 1
ATOM 2196 C CA . ASN A 1 278 ? -31.459 2.415 21.258 1.00 91.69 278 ASN A CA 1
ATOM 2197 C C . ASN A 1 278 ? -31.796 3.735 20.544 1.00 91.69 278 ASN A C 1
ATOM 2199 O O . ASN A 1 278 ? -32.786 4.366 20.903 1.00 91.69 278 ASN A O 1
ATOM 2203 N N . GLY A 1 279 ? -31.021 4.160 19.543 1.00 88.56 279 GLY A N 1
ATOM 2204 C CA . GLY A 1 279 ? -31.368 5.349 18.757 1.00 88.56 279 GLY A CA 1
ATOM 2205 C C . GLY A 1 279 ? -30.186 6.037 18.091 1.00 88.56 279 GLY A C 1
ATOM 2206 O O . GLY A 1 279 ? -30.313 6.433 16.933 1.00 88.56 279 GLY A O 1
ATOM 2207 N N . LEU A 1 280 ? -29.018 6.091 18.750 1.00 92.38 280 LEU A N 1
ATOM 2208 C CA . LEU A 1 280 ? -27.888 6.881 18.235 1.00 92.38 280 LEU A CA 1
ATOM 2209 C C . LEU A 1 280 ? -27.381 6.381 16.877 1.00 92.38 280 LEU A C 1
ATOM 2211 O O . LEU A 1 280 ? -26.940 7.186 16.064 1.00 92.38 280 LEU A O 1
ATOM 2215 N N . ALA A 1 281 ? -27.481 5.078 16.580 1.00 91.25 281 ALA A N 1
ATOM 2216 C CA . ALA A 1 281 ? -27.118 4.573 15.255 1.00 91.25 281 ALA A CA 1
ATOM 2217 C C . ALA A 1 281 ? -28.018 5.163 14.158 1.00 91.25 281 ALA A C 1
ATOM 2219 O O . ALA A 1 281 ? -27.535 5.550 13.097 1.00 91.25 281 ALA A O 1
ATOM 2220 N N . ARG A 1 282 ? -29.324 5.285 14.420 1.00 91.31 282 ARG A N 1
ATOM 2221 C CA . ARG A 1 282 ? -30.267 5.894 13.479 1.00 91.31 282 ARG A CA 1
ATOM 2222 C C . ARG A 1 282 ? -30.000 7.388 13.324 1.00 91.31 282 ARG A C 1
ATOM 2224 O O . ARG A 1 282 ? -29.926 7.861 12.198 1.00 91.31 282 ARG A O 1
ATOM 2231 N N . GLU A 1 283 ? -29.798 8.096 14.431 1.00 92.44 283 GLU A N 1
ATOM 2232 C CA . GLU A 1 283 ? -29.457 9.523 14.414 1.00 92.44 283 GLU A CA 1
ATOM 2233 C C . GLU A 1 283 ? -28.174 9.788 13.620 1.00 92.44 283 GLU A C 1
ATOM 2235 O O . GLU A 1 283 ? -28.139 10.694 12.789 1.00 92.44 283 GLU A O 1
ATOM 2240 N N . TYR A 1 284 ? -27.144 8.962 13.809 1.00 92.94 284 TYR A N 1
ATOM 2241 C CA . TYR A 1 284 ? -25.899 9.057 13.055 1.00 92.94 284 TYR A CA 1
ATOM 2242 C C . TYR A 1 284 ? -26.113 8.829 11.549 1.00 92.94 284 TYR A C 1
ATOM 2244 O O . TYR A 1 284 ? -25.615 9.598 10.730 1.00 92.94 284 TYR A O 1
ATOM 2252 N N . ARG A 1 285 ? -26.902 7.817 11.160 1.00 90.38 285 ARG A N 1
ATOM 2253 C CA . ARG A 1 285 ? -27.235 7.542 9.747 1.00 90.38 285 ARG A CA 1
ATOM 2254 C C . ARG A 1 285 ? -28.042 8.660 9.099 1.00 90.38 285 ARG A C 1
ATOM 2256 O O . ARG A 1 285 ? -27.807 9.001 7.939 1.00 90.38 285 ARG A O 1
ATOM 2263 N N . ASP A 1 286 ? -28.995 9.219 9.837 1.00 91.94 286 ASP A N 1
ATOM 2264 C CA . ASP A 1 286 ? -29.794 10.345 9.371 1.00 91.94 286 ASP A CA 1
ATOM 2265 C C . ASP A 1 286 ? -28.897 11.587 9.188 1.00 91.94 286 ASP A C 1
ATOM 2267 O O . ASP A 1 286 ? -28.990 12.254 8.156 1.00 91.94 286 ASP A O 1
ATOM 2271 N N . ALA A 1 287 ? -27.946 11.828 10.102 1.00 92.56 287 ALA A N 1
ATOM 2272 C CA . ALA A 1 287 ? -26.924 12.869 9.964 1.00 92.56 287 ALA A CA 1
ATOM 2273 C C . ALA A 1 287 ? -26.035 12.672 8.722 1.00 92.56 287 ALA A C 1
ATOM 2275 O O . ALA A 1 287 ? -25.889 13.609 7.934 1.00 92.56 287 ALA A O 1
ATOM 2276 N N . GLU A 1 288 ? -25.506 11.461 8.492 1.00 91.50 288 GLU A N 1
ATOM 2277 C CA . GLU A 1 288 ? -24.710 11.141 7.293 1.00 91.50 288 GLU A CA 1
ATOM 2278 C C . GLU A 1 288 ? -25.490 11.460 6.009 1.00 91.50 288 GLU A C 1
ATOM 2280 O O . GLU A 1 288 ? -24.985 12.131 5.105 1.00 91.50 288 GLU A O 1
ATOM 2285 N N . LYS A 1 289 ? -26.752 11.025 5.941 1.00 91.75 289 LYS A N 1
ATOM 2286 C CA . LYS A 1 289 ? -27.608 11.213 4.766 1.00 91.75 289 LYS A CA 1
ATOM 2287 C C . LYS A 1 289 ? -27.889 12.688 4.482 1.00 91.75 289 LYS A C 1
ATOM 2289 O O . LYS A 1 289 ? -27.889 13.100 3.319 1.00 91.75 289 LYS A O 1
ATOM 2294 N N . VAL A 1 290 ? -28.144 13.492 5.515 1.00 92.19 290 VAL A N 1
ATOM 2295 C CA . VAL A 1 290 ? -28.358 14.938 5.348 1.00 92.19 290 VAL A CA 1
ATOM 2296 C C . VAL A 1 290 ? -27.064 15.627 4.917 1.00 92.19 290 VAL A C 1
ATOM 2298 O O . VAL A 1 290 ? -27.096 16.433 3.987 1.00 92.19 290 VAL A O 1
ATOM 2301 N N . MET A 1 291 ? -25.917 15.260 5.493 1.00 91.81 291 MET A N 1
ATOM 2302 C CA . MET A 1 291 ? -24.616 15.802 5.089 1.00 91.81 291 MET A CA 1
ATOM 2303 C C . MET A 1 291 ? -24.262 15.479 3.634 1.00 91.81 291 MET A C 1
ATOM 2305 O O . MET A 1 291 ? -23.797 16.354 2.902 1.00 91.81 291 MET A O 1
ATOM 2309 N N . GLU A 1 292 ? -24.523 14.255 3.168 1.00 89.38 292 GLU A N 1
ATOM 2310 C CA . GLU A 1 292 ? -24.344 13.901 1.756 1.00 89.38 292 GLU A CA 1
ATOM 2311 C C . GLU A 1 292 ? -25.215 14.741 0.819 1.00 89.38 292 GLU A C 1
ATOM 2313 O O . GLU A 1 292 ? -24.767 15.110 -0.270 1.00 89.38 292 GLU A O 1
ATOM 2318 N N . ASN A 1 293 ? -26.442 15.058 1.236 1.00 89.56 293 ASN A N 1
ATOM 2319 C CA . ASN A 1 293 ? -27.310 15.951 0.480 1.00 89.56 293 ASN A CA 1
ATOM 2320 C C . ASN A 1 293 ? -26.743 17.374 0.465 1.00 89.56 293 ASN A C 1
ATOM 2322 O O . ASN A 1 293 ? -26.601 17.942 -0.615 1.00 89.56 293 ASN A O 1
ATOM 2326 N N . ILE A 1 294 ? -26.347 17.918 1.623 1.00 89.44 294 ILE A N 1
ATOM 2327 C CA . ILE A 1 294 ? -25.751 19.259 1.745 1.00 89.44 294 ILE A CA 1
ATOM 2328 C C . ILE A 1 294 ? -24.531 19.417 0.835 1.00 89.44 294 ILE A C 1
ATOM 2330 O O . ILE A 1 294 ? -24.445 20.403 0.111 1.00 89.44 294 ILE A O 1
ATOM 2334 N N . ARG A 1 295 ? -23.645 18.416 0.772 1.00 86.31 295 ARG A N 1
ATOM 2335 C CA . ARG A 1 295 ? -22.456 18.427 -0.106 1.00 86.31 295 ARG A CA 1
ATOM 2336 C C . ARG A 1 295 ? -22.775 18.583 -1.599 1.00 86.31 295 ARG A C 1
ATOM 2338 O O . ARG A 1 295 ? -21.890 18.925 -2.378 1.00 86.31 295 ARG A O 1
ATOM 2345 N N . ARG A 1 296 ? -24.007 18.286 -2.022 1.00 87.50 296 ARG A N 1
ATOM 2346 C CA . ARG A 1 296 ? -24.460 18.392 -3.422 1.00 87.50 296 ARG A CA 1
ATOM 2347 C C . ARG A 1 296 ? -25.247 19.671 -3.694 1.00 87.50 296 ARG A C 1
ATOM 2349 O O . ARG A 1 296 ? -25.467 20.008 -4.859 1.00 87.50 296 ARG A O 1
ATOM 2356 N N . LEU A 1 297 ? -25.705 20.348 -2.646 1.00 86.94 297 LEU A N 1
ATOM 2357 C CA . LEU A 1 297 ? -26.474 21.578 -2.754 1.00 86.94 297 LEU A CA 1
ATOM 2358 C C . LEU A 1 297 ? -25.543 22.768 -2.999 1.00 86.94 297 LEU A C 1
ATOM 2360 O O . LEU A 1 297 ? -24.387 22.778 -2.591 1.00 86.94 297 LEU A O 1
ATOM 2364 N N . LYS A 1 298 ? -26.070 23.778 -3.693 1.00 84.19 298 LYS A N 1
ATOM 2365 C CA . LYS A 1 298 ? -25.377 25.048 -3.971 1.00 84.19 298 LYS A CA 1
ATOM 2366 C C . LYS A 1 298 ? -26.140 26.266 -3.452 1.00 84.19 298 LYS A C 1
ATOM 2368 O O . LYS A 1 298 ? -25.652 27.383 -3.550 1.00 84.19 298 LYS A O 1
ATOM 2373 N N . ASP A 1 299 ? -27.357 26.053 -2.958 1.00 87.69 299 ASP A N 1
ATOM 2374 C CA . ASP A 1 299 ? -28.225 27.114 -2.462 1.00 87.69 299 ASP A CA 1
ATOM 2375 C C . ASP A 1 299 ? -28.083 27.219 -0.944 1.00 87.69 299 ASP A C 1
ATOM 2377 O O . ASP A 1 299 ? -28.420 26.283 -0.213 1.00 87.69 299 ASP A O 1
ATOM 2381 N N . LYS A 1 300 ? -27.603 28.377 -0.487 1.00 88.69 300 LYS A N 1
ATOM 2382 C CA . LYS A 1 300 ? -27.420 28.702 0.928 1.00 88.69 300 LYS A CA 1
ATOM 2383 C C . LYS A 1 300 ? -28.689 28.473 1.750 1.00 88.69 300 LYS A C 1
ATOM 2385 O O . LYS A 1 300 ? -28.623 27.855 2.806 1.00 88.69 300 LYS A O 1
ATOM 2390 N N . THR A 1 301 ? -29.841 28.925 1.259 1.00 87.94 301 THR A N 1
ATOM 2391 C CA . THR A 1 301 ? -31.100 28.873 2.015 1.00 87.94 301 THR A CA 1
ATOM 2392 C C . THR A 1 301 ? -31.576 27.439 2.223 1.00 87.94 301 THR A C 1
ATOM 2394 O O . THR A 1 301 ? -32.054 27.088 3.299 1.00 87.94 301 THR A O 1
ATOM 2397 N N . VAL A 1 302 ? -31.385 26.581 1.217 1.00 89.25 302 VAL A N 1
ATOM 2398 C CA . VAL A 1 302 ? -31.739 25.158 1.294 1.00 89.25 302 VAL A CA 1
ATOM 2399 C C . VAL A 1 302 ? -30.792 24.416 2.239 1.00 89.25 302 VAL A C 1
ATOM 2401 O O . VAL A 1 302 ? -31.233 23.548 2.990 1.00 89.25 302 VAL A O 1
ATOM 2404 N N . ILE A 1 303 ? -29.504 24.773 2.239 1.00 87.88 303 ILE A N 1
ATOM 2405 C CA . ILE A 1 303 ? -28.519 24.207 3.170 1.00 87.88 303 ILE A CA 1
ATOM 2406 C C . ILE A 1 303 ? -28.853 24.602 4.616 1.00 87.88 303 ILE A C 1
ATOM 2408 O O . ILE A 1 303 ? -28.880 23.733 5.483 1.00 87.88 303 ILE A O 1
ATOM 2412 N N . GLU A 1 304 ? -29.161 25.875 4.878 1.00 88.88 304 GLU A N 1
ATOM 2413 C CA . GLU A 1 304 ? -29.535 26.362 6.214 1.00 88.88 304 GLU A CA 1
ATOM 2414 C C . GLU A 1 304 ? -30.831 25.714 6.725 1.00 88.88 304 GLU A C 1
ATOM 2416 O O . GLU A 1 304 ? -30.901 25.318 7.886 1.00 88.88 304 GLU A O 1
ATOM 2421 N N . GLN A 1 305 ? -31.836 25.528 5.861 1.00 89.75 305 GLN A N 1
ATOM 2422 C CA . GLN A 1 305 ? -33.067 24.810 6.217 1.00 89.75 305 GLN A CA 1
ATOM 2423 C C . GLN A 1 305 ? -32.808 23.337 6.553 1.00 89.75 305 GLN A C 1
ATOM 2425 O O . GLN A 1 305 ? -33.360 22.821 7.525 1.00 89.75 305 GLN A O 1
ATOM 2430 N N . ALA A 1 306 ? -31.967 22.656 5.767 1.00 87.94 306 ALA A N 1
ATOM 2431 C CA . ALA A 1 306 ? -31.588 21.272 6.035 1.00 87.94 306 ALA A CA 1
ATOM 2432 C C . ALA A 1 306 ? -30.805 21.140 7.351 1.00 87.94 306 ALA A C 1
ATOM 2434 O O . ALA A 1 306 ? -31.030 20.186 8.093 1.00 87.94 306 ALA A O 1
ATOM 2435 N N . ALA A 1 307 ? -29.934 22.108 7.657 1.00 87.75 307 ALA A N 1
ATOM 2436 C CA . ALA A 1 307 ? -29.184 22.149 8.907 1.00 87.75 307 ALA A CA 1
ATOM 2437 C C . ALA A 1 307 ? -30.084 22.424 10.122 1.00 87.75 307 ALA A C 1
ATOM 2439 O O . ALA A 1 307 ? -29.987 21.715 11.119 1.00 87.75 307 ALA A O 1
ATOM 2440 N N . ALA A 1 308 ? -31.015 23.379 10.022 1.00 88.06 308 ALA A N 1
ATOM 2441 C CA . ALA A 1 308 ? -31.984 23.670 11.082 1.00 88.06 308 ALA A CA 1
ATOM 2442 C C . ALA A 1 308 ? -32.880 22.459 11.402 1.00 88.06 308 ALA A C 1
ATOM 2444 O O . ALA A 1 308 ? -33.216 22.213 12.555 1.00 88.06 308 ALA A O 1
ATOM 2445 N N . GLY A 1 309 ? -33.220 21.651 10.391 1.00 86.69 309 GLY A N 1
ATOM 2446 C CA . GLY A 1 309 ? -33.966 20.403 10.581 1.00 86.69 309 GLY A CA 1
ATOM 2447 C C . GLY A 1 309 ? -33.220 19.319 11.372 1.00 86.69 309 GLY A C 1
ATOM 2448 O O . GLY A 1 309 ? -33.839 18.328 11.751 1.00 86.69 309 GLY A O 1
ATOM 2449 N N . MET A 1 310 ? -31.918 19.492 11.616 1.00 89.56 310 MET A N 1
ATOM 2450 C CA . MET A 1 310 ? -31.045 18.539 12.308 1.00 89.56 310 MET A CA 1
ATOM 2451 C C . MET A 1 310 ? -30.354 19.152 13.538 1.00 89.56 310 MET A C 1
ATOM 2453 O O . MET A 1 310 ? -29.421 18.554 14.062 1.00 89.56 310 MET A O 1
ATOM 2457 N N . GLU A 1 311 ? -30.807 20.313 14.023 1.00 84.94 311 GLU A N 1
ATOM 2458 C CA . GLU A 1 311 ? -30.146 21.069 15.102 1.00 84.94 311 GLU A CA 1
ATOM 2459 C C . GLU A 1 311 ? -30.017 20.273 16.414 1.00 84.94 311 GLU A C 1
ATOM 2461 O O . GLU A 1 311 ? -29.014 20.383 17.118 1.00 84.94 311 GLU A O 1
ATOM 2466 N N . GLU A 1 312 ? -30.990 19.413 16.726 1.00 87.25 312 GLU A N 1
ATOM 2467 C CA . GLU A 1 312 ? -30.955 18.555 17.921 1.00 87.25 312 GLU A CA 1
ATOM 2468 C C . GLU A 1 312 ? -30.018 17.339 17.769 1.00 87.25 312 GLU A C 1
ATOM 2470 O O . GLU A 1 312 ? -29.689 16.679 18.755 1.00 87.25 312 GLU A O 1
ATOM 2475 N N . ASN A 1 313 ? -29.559 17.035 16.550 1.00 90.12 313 ASN A N 1
ATOM 2476 C CA . ASN A 1 313 ? -28.680 15.906 16.272 1.00 90.12 313 ASN A CA 1
ATOM 2477 C C . ASN A 1 313 ? -27.212 16.315 16.46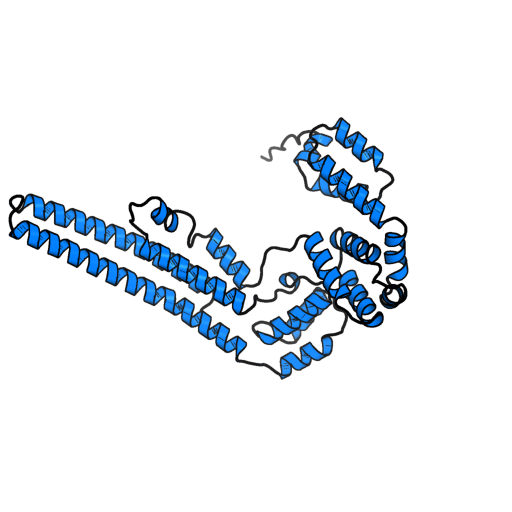0 1.00 90.12 313 ASN A C 1
ATOM 2479 O O . ASN A 1 313 ? -26.594 16.963 15.613 1.00 90.12 313 ASN A O 1
ATOM 2483 N N . THR A 1 314 ? -26.629 15.885 17.576 1.00 89.38 314 THR A N 1
ATOM 2484 C CA . THR A 1 314 ? -25.246 16.215 17.948 1.00 89.38 314 THR A CA 1
ATOM 2485 C C . THR A 1 314 ? -24.223 15.717 16.926 1.00 89.38 314 THR A C 1
ATOM 2487 O O . THR A 1 314 ? -23.275 16.438 16.620 1.00 89.38 314 THR A O 1
ATOM 2490 N N . PHE A 1 315 ? -24.435 14.540 16.322 1.00 90.62 315 PHE A N 1
ATOM 2491 C CA . PHE A 1 315 ? -23.553 14.031 15.268 1.00 90.62 315 PHE A CA 1
ATOM 2492 C C . PHE A 1 315 ? -23.584 14.910 14.023 1.00 90.62 315 PHE A C 1
ATOM 2494 O O . PHE A 1 315 ? -22.535 15.155 13.427 1.00 90.62 315 PHE A O 1
ATOM 2501 N N . PHE A 1 316 ? -24.768 15.382 13.628 1.00 92.69 316 PHE A N 1
ATOM 2502 C CA . PHE A 1 316 ? -24.902 16.288 12.495 1.00 92.69 316 PHE A CA 1
ATOM 2503 C C . PHE A 1 316 ? -24.150 17.594 12.748 1.00 92.69 316 PHE A C 1
ATOM 2505 O O . PHE A 1 316 ? -23.379 18.010 11.888 1.00 92.69 316 PHE A O 1
ATOM 2512 N N . ASN A 1 317 ? -24.314 18.196 13.927 1.00 89.38 317 ASN A N 1
ATOM 2513 C CA . ASN A 1 317 ? -23.642 19.449 14.273 1.00 89.38 317 ASN A CA 1
ATOM 2514 C C . ASN A 1 317 ? -22.113 19.313 14.200 1.00 89.38 317 ASN A C 1
ATOM 2516 O O . ASN A 1 317 ? -21.455 20.124 13.544 1.00 89.38 317 ASN A O 1
ATOM 2520 N N . ASP A 1 318 ? -21.560 18.238 14.773 1.00 88.50 318 ASP A N 1
ATOM 2521 C CA . ASP A 1 318 ? -20.123 17.946 14.714 1.00 88.50 318 ASP A CA 1
ATOM 2522 C C . ASP A 1 318 ? -19.634 17.741 13.266 1.00 88.50 318 ASP A C 1
ATOM 2524 O O . ASP A 1 318 ? -18.579 18.251 12.868 1.00 88.50 318 ASP A O 1
ATOM 2528 N N . MET A 1 319 ? -20.391 16.991 12.454 1.00 90.69 319 MET A N 1
ATOM 2529 C CA . MET A 1 319 ? -20.067 16.764 11.041 1.00 90.69 319 MET A CA 1
ATOM 2530 C C . MET A 1 319 ? -20.120 18.060 10.233 1.00 90.69 319 MET A C 1
ATOM 2532 O O . MET A 1 319 ? -19.224 18.317 9.429 1.00 90.69 319 MET A O 1
ATOM 2536 N N . PHE A 1 320 ? -21.156 18.868 10.442 1.00 90.25 320 PHE A N 1
ATOM 2537 C CA . PHE A 1 320 ? -21.400 20.097 9.703 1.00 90.25 320 PHE A CA 1
ATOM 2538 C C . PHE A 1 320 ? -20.343 21.156 10.022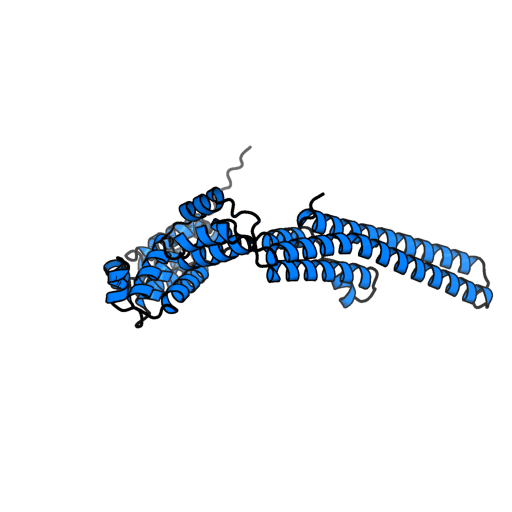 1.00 90.25 320 PHE A C 1
ATOM 2540 O O . PHE A 1 320 ? -19.770 21.734 9.099 1.00 90.25 320 PHE A O 1
ATOM 2547 N N . GLU A 1 321 ? -19.987 21.342 11.297 1.00 88.94 321 GLU A N 1
ATOM 2548 C CA . GLU A 1 321 ? -18.913 22.259 11.701 1.00 88.94 321 GLU A CA 1
ATOM 2549 C C . GLU A 1 321 ? -17.560 21.845 11.095 1.00 88.94 321 GLU A C 1
ATOM 2551 O O . GLU A 1 321 ? -16.795 22.675 10.589 1.00 88.94 321 GLU A O 1
ATOM 2556 N N . LYS A 1 322 ? -17.249 20.543 11.110 1.00 87.44 322 LYS A N 1
ATOM 2557 C CA . LYS A 1 322 ? -16.017 20.018 10.509 1.00 87.44 322 LYS A CA 1
ATOM 2558 C C . LYS A 1 322 ? -16.007 20.199 8.989 1.00 87.44 322 LYS A C 1
ATOM 2560 O O . LYS A 1 322 ? -14.969 20.557 8.426 1.00 87.44 322 LYS A O 1
ATOM 2565 N N . GLU A 1 323 ? -17.135 19.968 8.324 1.00 87.06 323 GLU A N 1
ATOM 2566 C CA . GLU A 1 323 ? -17.269 20.143 6.877 1.00 87.06 323 GLU A CA 1
ATOM 2567 C C . GLU A 1 323 ? -17.102 21.616 6.487 1.00 87.06 323 GLU A C 1
ATOM 2569 O O . GLU A 1 323 ? -16.339 21.904 5.574 1.00 87.06 323 GLU A O 1
ATOM 2574 N N . GLN A 1 324 ? -17.695 22.565 7.220 1.00 86.88 324 GLN A N 1
ATOM 2575 C CA . GLN A 1 324 ? -17.493 24.002 6.975 1.00 86.88 324 GLN A CA 1
ATOM 2576 C C . GLN A 1 324 ? -16.018 24.413 7.058 1.00 86.88 324 GLN A C 1
ATOM 2578 O O . GLN A 1 324 ? -15.556 25.238 6.277 1.00 86.88 324 GLN A O 1
ATOM 2583 N N . LYS A 1 325 ? -15.248 23.821 7.976 1.00 87.00 325 LYS A N 1
ATOM 2584 C CA . LYS A 1 325 ? -13.810 24.109 8.119 1.00 87.00 325 LYS A CA 1
ATOM 2585 C C . LYS A 1 325 ? -12.947 23.519 7.003 1.00 87.00 325 LYS A C 1
ATOM 2587 O O . LYS A 1 325 ? -11.819 23.964 6.814 1.00 87.00 325 LYS A O 1
ATOM 2592 N N . THR A 1 326 ? -13.419 22.478 6.323 1.00 85.56 326 THR A N 1
ATOM 2593 C CA . THR A 1 326 ? -12.599 21.679 5.393 1.00 85.56 326 THR A CA 1
ATOM 2594 C C . THR A 1 326 ? -13.039 21.798 3.939 1.00 85.56 326 THR A C 1
ATOM 2596 O O . THR A 1 326 ? -12.217 21.639 3.037 1.00 85.56 326 THR A O 1
ATOM 2599 N N . ASN A 1 327 ? -14.307 22.117 3.698 1.00 86.06 327 ASN A N 1
ATOM 2600 C CA . ASN A 1 327 ? -14.903 22.265 2.386 1.00 86.06 327 ASN A CA 1
ATOM 2601 C C . ASN A 1 327 ? -15.087 23.752 2.063 1.00 86.06 327 ASN A C 1
ATOM 2603 O O . ASN A 1 327 ? -16.090 24.366 2.427 1.00 86.06 327 ASN A O 1
ATOM 2607 N N . LEU A 1 328 ? -14.111 24.310 1.342 1.00 83.50 328 LEU A N 1
ATOM 2608 C CA . LEU A 1 328 ? -14.087 25.727 0.975 1.00 83.50 328 LEU A CA 1
ATOM 2609 C C . LEU A 1 328 ? -15.357 26.152 0.224 1.00 83.50 328 LEU A C 1
ATOM 2611 O O . LEU A 1 328 ? -15.919 27.195 0.523 1.00 83.50 328 LEU A O 1
ATOM 2615 N N . THR A 1 329 ? -15.874 25.306 -0.672 1.00 84.25 329 THR A N 1
ATOM 2616 C CA . THR A 1 329 ? -17.088 25.634 -1.438 1.00 84.25 329 THR A CA 1
ATOM 2617 C C . THR A 1 329 ? -18.329 25.749 -0.556 1.00 84.25 329 THR A C 1
ATOM 2619 O O . THR A 1 329 ? -19.158 26.633 -0.767 1.00 84.25 329 THR A O 1
ATOM 2622 N N . LEU A 1 330 ? -18.457 24.889 0.460 1.00 85.38 330 LEU A N 1
ATOM 2623 C CA . LEU A 1 330 ? -19.548 24.978 1.429 1.00 85.38 330 LEU A CA 1
ATOM 2624 C C . LEU A 1 330 ? -19.391 26.227 2.302 1.00 85.38 330 LEU A C 1
ATOM 2626 O O . LEU A 1 330 ? -20.368 26.937 2.535 1.00 85.38 330 LEU A O 1
ATOM 2630 N N . PHE A 1 331 ? -18.164 26.509 2.743 1.00 85.62 331 PHE A N 1
ATOM 2631 C CA . PHE A 1 331 ? -17.849 27.702 3.522 1.00 85.62 331 PHE A CA 1
ATOM 2632 C C . PHE A 1 331 ? -18.207 28.985 2.762 1.00 85.62 331 PHE A C 1
ATOM 2634 O O . PHE A 1 331 ? -18.946 29.814 3.283 1.00 85.62 331 PHE A O 1
ATOM 2641 N N . GLU A 1 332 ? -17.757 29.117 1.514 1.00 85.25 332 GLU A N 1
ATOM 2642 C CA . GLU A 1 332 ? -18.050 30.259 0.638 1.00 85.25 332 GLU A CA 1
ATOM 2643 C C . GLU A 1 332 ? -19.552 30.400 0.370 1.00 85.25 332 GLU A C 1
ATOM 2645 O O . GLU A 1 332 ? -20.095 31.503 0.403 1.00 85.25 332 GLU A O 1
ATOM 2650 N N . THR A 1 333 ? -20.259 29.282 0.176 1.00 84.50 333 THR A N 1
ATOM 2651 C CA . THR A 1 333 ? -21.717 29.289 -0.028 1.00 84.50 333 THR A CA 1
ATOM 2652 C C . THR A 1 333 ? -22.461 29.817 1.205 1.00 84.50 333 THR A C 1
ATOM 2654 O O . THR A 1 333 ? -23.470 30.507 1.068 1.00 84.50 333 THR A O 1
ATOM 2657 N N . LEU A 1 334 ? -21.978 29.519 2.416 1.00 83.38 334 LEU A N 1
ATOM 2658 C CA . LEU A 1 334 ? -22.620 29.916 3.674 1.00 83.38 334 LEU A CA 1
ATOM 2659 C C . LEU A 1 334 ? -22.197 31.313 4.153 1.00 83.38 334 LEU A C 1
ATOM 2661 O O . LEU A 1 334 ? -23.033 32.071 4.656 1.00 83.38 334 LEU A O 1
ATOM 2665 N N . HIS A 1 335 ? -20.929 31.680 3.979 1.00 84.19 335 HIS A N 1
ATOM 2666 C CA . HIS A 1 335 ? -20.330 32.880 4.571 1.00 84.19 335 HIS A CA 1
ATOM 2667 C C . HIS A 1 335 ? -19.931 33.961 3.551 1.00 84.19 335 HIS A C 1
ATOM 2669 O O . HIS A 1 335 ? -19.630 35.079 3.966 1.00 84.19 335 HIS A O 1
ATOM 2675 N N . GLY A 1 336 ? -20.006 33.677 2.246 1.00 71.06 336 GLY A N 1
ATOM 2676 C CA . GLY A 1 336 ? -19.497 34.541 1.173 1.00 71.06 336 GLY A CA 1
ATOM 2677 C C . GLY A 1 336 ? -18.019 34.272 0.854 1.00 71.06 336 GLY A C 1
ATOM 2678 O O . GLY A 1 336 ? -17.330 33.598 1.619 1.00 71.06 336 GLY A O 1
ATOM 2679 N N . GLU A 1 337 ? -17.525 34.774 -0.285 1.00 52.66 337 GLU A N 1
ATOM 2680 C CA . GLU A 1 337 ? -16.097 34.698 -0.636 1.00 52.66 337 GLU A CA 1
ATOM 2681 C C . GLU A 1 337 ? -15.249 35.374 0.455 1.00 52.66 337 GLU A C 1
ATOM 2683 O O . GLU A 1 337 ? -15.539 36.497 0.874 1.00 52.66 337 GLU A O 1
ATOM 2688 N N . GLN A 1 338 ? -14.170 34.718 0.900 1.00 47.91 338 GLN A N 1
ATOM 2689 C CA . GLN A 1 338 ? -13.089 35.455 1.548 1.00 47.91 338 GLN A CA 1
ATOM 2690 C C . GLN A 1 338 ? -12.497 36.389 0.492 1.00 47.91 338 GLN A C 1
ATOM 2692 O O . GLN A 1 338 ? -11.827 35.926 -0.430 1.00 47.91 338 GLN A O 1
ATOM 2697 N N . GLU A 1 339 ? -12.721 37.697 0.633 1.00 38.41 339 GLU A N 1
ATOM 2698 C CA . GLU A 1 339 ? -11.867 38.690 -0.012 1.00 38.41 339 GLU A CA 1
ATOM 2699 C C . GLU A 1 339 ? -10.423 38.330 0.339 1.00 38.41 339 GLU A C 1
ATOM 2701 O O . GLU A 1 339 ? -10.011 38.374 1.502 1.00 38.41 339 GLU A O 1
ATOM 2706 N N . GLY A 1 340 ? -9.685 37.872 -0.672 1.00 37.03 340 GLY A N 1
ATOM 2707 C CA . GLY A 1 340 ? -8.295 37.496 -0.535 1.00 37.03 340 GLY A CA 1
ATOM 2708 C C . GLY A 1 340 ? -7.527 38.666 0.054 1.00 37.03 340 GLY A C 1
ATOM 2709 O O . GLY A 1 340 ? -7.338 39.688 -0.603 1.00 37.03 340 GLY A O 1
ATOM 2710 N N . GLY A 1 341 ? -7.067 38.500 1.291 1.00 33.91 341 GLY A N 1
ATOM 2711 C CA . GLY A 1 341 ? -6.006 39.323 1.836 1.00 33.91 341 GLY A CA 1
ATOM 2712 C C . GLY A 1 341 ? -4.779 39.135 0.956 1.00 33.91 341 GLY A C 1
ATOM 2713 O O . GLY A 1 341 ? -4.061 38.144 1.079 1.00 33.91 341 GLY A O 1
ATOM 2714 N N . THR A 1 342 ? -4.560 40.077 0.044 1.00 38.22 342 THR A N 1
ATOM 2715 C CA . THR A 1 342 ? -3.261 40.328 -0.565 1.00 38.22 342 THR A CA 1
ATOM 2716 C C . THR A 1 342 ? -2.288 40.634 0.567 1.00 38.22 342 THR A C 1
ATOM 2718 O O . THR A 1 342 ? -2.348 41.705 1.170 1.00 38.22 342 THR A O 1
ATOM 2721 N N . ALA A 1 343 ? -1.441 39.665 0.898 1.00 35.09 343 ALA A N 1
ATOM 2722 C CA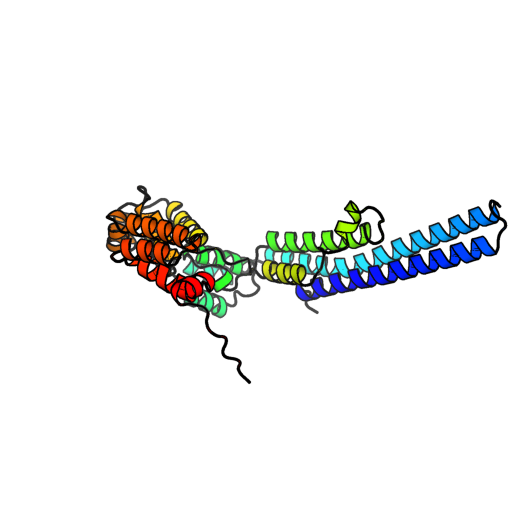 . ALA A 1 343 ? -0.232 39.925 1.655 1.00 35.09 343 ALA A CA 1
ATOM 2723 C C . ALA A 1 343 ? 0.824 40.433 0.665 1.00 35.09 343 ALA A C 1
ATOM 2725 O O . ALA A 1 343 ? 1.274 39.671 -0.195 1.00 35.09 343 ALA A O 1
ATOM 2726 N N . ASP A 1 344 ? 1.126 41.728 0.776 1.00 34.88 344 ASP A N 1
ATOM 2727 C CA . ASP A 1 344 ? 2.369 42.351 0.302 1.00 34.88 344 ASP A CA 1
ATOM 2728 C C . ASP A 1 344 ? 3.607 41.741 0.983 1.00 34.88 344 ASP A C 1
ATOM 2730 O O . ASP A 1 344 ? 3.505 41.343 2.173 1.00 34.88 344 ASP A O 1
#

pLDDT: mean 86.37, std 10.16, range [33.91, 96.06]

Radius of gyration: 30.31 Å; chains: 1; bounding box: 61×60×88 Å

Foldseek 3Di:
DQQDLVNLLVLLVVLLVVLLVQLVVLVVVLVVQLVVLPVPDDPPDPVSVVSNVVSVVVSVVSLVVSLCVSLVRSVVSLVSVLVLLVVLVVDDDVVLVVQLVVCQLPQDELVRLLVSCVVSVVPPRQVSLVSSVNSCLLLLHDSVSSQRFAHSVQLVVLSVLLSVLSVLSSPQRPPPDPVSVVSHDPDGSDPVSSVVSSCSRSVNDPDDDLLRSLVSLLVSLVPDDDLLSSLSSLLSSLVHDDDPSNLNNLLSLLPDPVNDLSSCVNNVNNVVSVVSVVPLSVLLVLLVVLVVVLVVDLAQVVNVVSLVVSVVRPNNVVVVVVCCVPPVSSVCSNPNDDPDPPDD